Protein AF-A0A1G9W4N2-F1 (afdb_monomer)

Sequence (269 aa):
MPTTQQHGNGDTAGRPRLRSVTTRAYWAALEVEGVENAIKQAVNKVSFHYSIDKDDLLQDARLAVVTTADLLDCIDEDKPELTLGTLQYRLERDLVTIADREVLRRHRQPSYEERNDRNDGDEGFAPRPANIAIRNDTSTYTRELVESLIPAVWDESFCYGVRVENAPDPDMPRGTTNKATGNTLAAHIVDIKTGWTKTLLTLNERRALLLCYGLDWTTRGAGFNLGVNHSTVVRWLYAGVGKLVATLNGHSAEVIHLADVRRDLAVAA

Solvent-accessible surface area (backbone atoms only — not comparable to full-atom values): 16134 Å² total; per-residue (Å²): 136,86,85,82,79,81,81,79,84,74,82,76,74,78,74,80,72,83,69,79,84,69,84,62,68,42,68,69,60,64,71,43,86,63,45,59,56,30,49,53,52,26,38,56,59,49,43,72,79,40,102,53,62,63,67,60,48,46,50,52,46,52,50,46,44,27,58,36,66,82,43,42,48,24,70,36,82,91,34,78,91,36,39,60,68,52,32,22,56,52,49,35,56,54,48,48,56,52,47,51,52,49,50,50,46,53,70,70,48,57,52,77,66,58,49,57,66,54,54,78,74,59,94,83,62,80,68,74,69,93,72,70,72,78,67,88,84,55,101,58,66,45,65,69,60,49,65,71,46,51,34,48,66,72,35,75,71,45,76,79,49,78,81,57,92,81,57,77,55,94,87,49,84,77,73,86,73,64,74,88,69,62,73,62,61,62,57,52,46,53,49,49,49,50,25,64,72,68,36,83,62,52,73,65,21,50,50,36,41,42,36,40,47,59,67,66,36,52,50,57,57,44,10,60,77,71,74,45,55,36,71,58,35,50,50,27,36,55,52,38,52,51,47,35,31,40,39,68,61,68,47,55,59,67,61,54,52,53,53,50,55,52,50,54,55,63,74,74,106

Organism: NCBI:txid1005944

Mean predicted aligned error: 15.63 Å

Foldseek 3Di:
DDDDDDDDDDPPPDDPDPPDCPQDFDLCLCVQPCLLVLLLVLLVVLVVVAVDDSVVLSVVLSRCCRRPPVLVLLSDPVNVVRHSVNSSVVSSVVSNVVRVVVVVLCVVDDDPVSVQVVVVDDPDDDRLPPDPPVPPPDPADDLSNLLNLLLVLQDPVCLVDDPPPPPPDPPDDDDPDDVVCPDCSNVVSVLLNVLLVQFPQDPLLNQLSCVCRNVVDQLCRSCVVVVHHSVVSVVSPVLSSVSSRCVSRPNHNVVSVVVVVVVVVVVVD

Structure (mmCIF, N/CA/C/O backbone):
data_AF-A0A1G9W4N2-F1
#
_entry.id   AF-A0A1G9W4N2-F1
#
loop_
_atom_site.group_PDB
_atom_site.id
_atom_site.type_symbol
_atom_site.label_atom_id
_atom_site.label_alt_id
_atom_site.label_comp_id
_atom_site.label_asym_id
_atom_site.label_entity_id
_atom_site.label_seq_id
_atom_site.pdbx_PDB_ins_code
_atom_site.Cartn_x
_atom_site.Cartn_y
_atom_site.Cartn_z
_atom_site.occupancy
_atom_site.B_iso_or_equiv
_atom_site.auth_seq_id
_atom_site.auth_comp_id
_atom_site.auth_asym_id
_atom_site.auth_atom_id
_atom_site.pdbx_PDB_model_num
ATOM 1 N N . MET A 1 1 ? -26.787 -47.813 58.241 1.00 44.34 1 MET A N 1
ATOM 2 C CA . MET A 1 1 ? -27.609 -47.376 57.094 1.00 44.34 1 MET A CA 1
ATOM 3 C C . MET A 1 1 ? -26.820 -46.326 56.332 1.00 44.34 1 MET A C 1
ATOM 5 O O . MET A 1 1 ? -26.496 -45.322 56.954 1.00 44.34 1 MET A O 1
ATOM 9 N N . PRO A 1 2 ? -26.408 -46.566 55.076 1.00 49.62 2 PRO A N 1
ATOM 10 C CA . PRO A 1 2 ? -25.645 -45.586 54.320 1.00 49.62 2 PRO A CA 1
ATOM 11 C C . PRO A 1 2 ? -26.599 -44.649 53.573 1.00 49.62 2 PRO A C 1
ATOM 13 O O . PRO A 1 2 ? -27.500 -45.090 52.862 1.00 49.62 2 PRO A O 1
ATOM 16 N N . THR A 1 3 ? -26.406 -43.351 53.770 1.00 53.59 3 THR A N 1
ATOM 17 C CA . THR A 1 3 ? -27.173 -42.283 53.131 1.00 53.59 3 THR A CA 1
ATOM 18 C C . THR A 1 3 ? -26.620 -42.054 51.727 1.00 53.59 3 THR A C 1
ATOM 20 O O . THR A 1 3 ? -25.524 -41.523 51.559 1.00 53.59 3 THR A O 1
ATOM 23 N N . THR A 1 4 ? -27.363 -42.484 50.710 1.00 58.72 4 THR A N 1
ATOM 24 C CA . THR A 1 4 ? -27.056 -42.233 49.299 1.00 58.72 4 THR A CA 1
ATOM 25 C C . THR A 1 4 ? -27.296 -40.754 48.982 1.00 58.72 4 THR A C 1
ATOM 27 O O . THR A 1 4 ? -28.438 -40.311 48.896 1.00 58.72 4 THR A O 1
ATOM 30 N N . GLN A 1 5 ? -26.221 -39.979 48.815 1.00 57.62 5 GLN A N 1
ATOM 31 C CA . GLN A 1 5 ? -26.288 -38.635 48.238 1.00 57.62 5 GLN A CA 1
ATOM 32 C C . GLN A 1 5 ? -26.551 -38.742 46.730 1.00 57.62 5 GLN A C 1
ATOM 34 O O . GLN A 1 5 ? -25.708 -39.220 45.974 1.00 57.62 5 GLN A O 1
ATOM 39 N N . GLN A 1 6 ? -27.725 -38.287 46.293 1.00 52.03 6 GLN A N 1
ATOM 40 C CA . GLN A 1 6 ? -28.035 -38.055 44.885 1.00 52.03 6 GLN A CA 1
ATOM 41 C C . GLN A 1 6 ? -27.298 -36.797 44.404 1.00 52.03 6 GLN A C 1
ATOM 43 O O . GLN A 1 6 ? -27.564 -35.693 44.874 1.00 52.03 6 GLN A O 1
ATOM 48 N N . HIS A 1 7 ? -26.364 -36.961 43.467 1.00 50.41 7 HIS A N 1
ATOM 49 C CA . HIS A 1 7 ? -25.845 -35.860 42.659 1.00 50.41 7 HIS A CA 1
ATOM 50 C C . HIS A 1 7 ? -26.872 -35.515 41.579 1.00 50.41 7 HIS A C 1
ATOM 52 O O . HIS A 1 7 ? -27.141 -36.317 40.685 1.00 50.41 7 HIS A O 1
ATOM 58 N N . GLY A 1 8 ? -27.458 -34.322 41.684 1.00 49.31 8 GLY A N 1
ATOM 59 C CA . GLY A 1 8 ? -28.274 -33.738 40.629 1.00 49.31 8 GLY A CA 1
ATOM 60 C C . GLY A 1 8 ? -27.399 -33.376 39.432 1.00 49.31 8 GLY A C 1
ATOM 61 O O . GLY A 1 8 ? -26.474 -32.574 39.554 1.00 49.31 8 GLY A O 1
ATOM 62 N N . ASN A 1 9 ? -27.703 -33.971 38.279 1.00 47.84 9 ASN A N 1
ATOM 63 C CA . ASN A 1 9 ? -27.226 -33.513 36.979 1.00 47.84 9 ASN A CA 1
ATOM 64 C C . ASN A 1 9 ? -27.800 -32.116 36.731 1.00 47.84 9 ASN A C 1
ATOM 66 O O . ASN A 1 9 ? -28.974 -31.972 36.398 1.00 47.84 9 ASN A O 1
ATOM 70 N N . GLY A 1 10 ? -26.971 -31.094 36.937 1.00 48.38 10 GLY A N 1
ATOM 71 C CA . GLY A 1 10 ? -27.275 -29.732 36.530 1.00 48.38 10 GLY A CA 1
ATOM 72 C C . GLY A 1 10 ? -27.362 -29.659 35.011 1.00 48.38 10 GLY A C 1
ATOM 73 O O . GLY A 1 10 ? -26.386 -29.941 34.314 1.00 48.38 10 GLY A O 1
ATOM 74 N N . ASP A 1 11 ? -28.544 -29.278 34.532 1.00 44.59 11 ASP A N 1
ATOM 75 C CA . ASP A 1 11 ? -28.808 -28.817 33.176 1.00 44.59 11 ASP A CA 1
ATOM 76 C C . ASP A 1 11 ? -27.713 -27.838 32.745 1.00 44.59 11 ASP A C 1
ATOM 78 O O . ASP A 1 11 ? -27.611 -26.705 33.224 1.00 44.59 11 ASP A O 1
ATOM 82 N N . THR A 1 12 ? -26.866 -28.285 31.823 1.00 50.38 12 THR A N 1
ATOM 83 C CA . THR A 1 12 ? -25.930 -27.422 31.110 1.00 50.38 12 THR A CA 1
ATOM 84 C C . THR A 1 12 ? -26.730 -26.667 30.059 1.00 50.38 12 THR A C 1
ATOM 86 O O . THR A 1 12 ? -26.708 -26.994 28.875 1.00 50.38 12 THR A O 1
ATOM 89 N N . ALA A 1 13 ? -27.466 -25.650 30.519 1.00 46.28 13 ALA A N 1
ATOM 90 C CA . ALA A 1 13 ? -28.036 -24.620 29.667 1.00 46.28 13 ALA A CA 1
ATOM 91 C C . ALA A 1 13 ? -26.935 -24.141 28.711 1.00 46.28 13 ALA A C 1
ATOM 93 O O . ALA A 1 13 ? -25.875 -23.664 29.132 1.00 46.28 13 ALA A O 1
ATOM 94 N N . GLY A 1 14 ? -27.163 -24.401 27.424 1.00 43.59 14 GLY A N 1
ATOM 95 C CA . GLY A 1 14 ? -26.183 -24.270 26.363 1.00 43.59 14 GLY A CA 1
ATOM 96 C C . GLY A 1 14 ? -25.552 -22.889 26.361 1.00 43.59 14 GLY A C 1
ATOM 97 O O . GLY A 1 14 ? -26.173 -21.911 25.953 1.00 43.59 14 GLY A O 1
ATOM 98 N N . ARG A 1 15 ? -24.282 -22.820 26.765 1.00 38.28 15 ARG A N 1
ATOM 99 C CA . ARG A 1 15 ? -23.451 -21.663 26.449 1.00 38.28 15 ARG A CA 1
ATOM 100 C C . ARG A 1 15 ? -23.388 -21.557 24.923 1.00 38.28 15 ARG A C 1
ATOM 102 O O . ARG A 1 15 ? -22.968 -22.532 24.286 1.00 38.28 15 ARG A O 1
ATOM 109 N N . PRO A 1 16 ? -23.792 -20.427 24.320 1.00 43.03 16 PRO A N 1
ATOM 110 C CA . PRO A 1 16 ? -23.626 -20.232 22.893 1.00 43.03 16 PRO A CA 1
ATOM 111 C C . PRO A 1 16 ? -22.134 -20.348 22.587 1.00 43.03 16 PRO A C 1
ATOM 113 O O . PRO A 1 16 ? -21.303 -19.614 23.120 1.00 43.03 16 PRO A O 1
ATOM 116 N N . ARG A 1 17 ? -21.789 -21.348 21.771 1.00 41.06 17 ARG A N 1
ATOM 117 C CA . ARG A 1 17 ? -20.444 -21.509 21.222 1.00 41.06 17 ARG A CA 1
ATOM 118 C C . ARG A 1 17 ? -20.083 -20.187 20.556 1.00 41.06 17 ARG A C 1
ATOM 120 O O . ARG A 1 17 ? -20.825 -19.750 19.677 1.00 41.06 17 ARG A O 1
ATOM 127 N N . LEU A 1 18 ? -18.983 -19.573 21.000 1.00 38.97 18 LEU A N 1
ATOM 128 C CA . LEU A 1 18 ? -18.385 -18.391 20.384 1.00 38.97 18 LEU A CA 1
ATOM 129 C C . LEU A 1 18 ? -18.341 -18.628 18.875 1.00 38.97 18 LEU A C 1
ATOM 131 O O . LEU A 1 18 ? -17.585 -19.469 18.384 1.00 38.97 18 LEU A O 1
ATOM 135 N N . ARG A 1 19 ? -19.257 -17.961 18.166 1.00 41.12 19 ARG A N 1
ATOM 136 C CA . ARG A 1 19 ? -19.345 -18.015 16.714 1.00 41.12 19 ARG A CA 1
ATOM 137 C C . ARG A 1 19 ? -17.993 -17.546 16.197 1.00 41.12 19 ARG A C 1
ATOM 139 O O . ARG A 1 19 ? -17.487 -16.521 16.643 1.00 41.12 19 ARG A O 1
ATOM 146 N N . SER A 1 20 ? -17.410 -18.318 15.285 1.00 45.97 20 SER A N 1
ATOM 147 C CA . SER A 1 20 ? -16.267 -17.897 14.480 1.00 45.97 20 SER A CA 1
ATOM 148 C C . SER A 1 20 ? -16.480 -16.448 14.051 1.00 45.97 20 SER A C 1
ATOM 150 O O . SER A 1 20 ? -17.480 -16.172 13.381 1.00 45.97 20 SER A O 1
ATOM 152 N N . VAL A 1 21 ? -15.585 -15.554 14.484 1.00 50.84 21 VAL A N 1
ATOM 153 C CA . VAL A 1 21 ? -15.598 -14.121 14.171 1.00 50.84 21 VAL A CA 1
ATOM 154 C C . VAL A 1 21 ? -15.486 -13.994 12.660 1.00 50.84 21 VAL A C 1
ATOM 156 O O . VAL A 1 21 ? -14.410 -13.970 12.075 1.00 50.84 21 VAL A O 1
ATOM 159 N N . THR A 1 22 ? -16.634 -14.024 12.003 1.00 47.41 22 THR A N 1
ATOM 160 C CA . THR A 1 22 ? -16.752 -13.609 10.622 1.00 47.41 22 THR A CA 1
ATOM 161 C C . THR A 1 22 ? -16.792 -12.103 10.752 1.00 47.41 22 THR A C 1
ATOM 163 O O . THR A 1 22 ? -17.768 -11.577 11.282 1.00 47.41 22 THR A O 1
ATOM 166 N N . THR A 1 23 ? -15.702 -11.434 10.374 1.00 63.31 23 THR A N 1
ATOM 167 C CA . THR A 1 23 ? -15.542 -9.971 10.387 1.00 63.31 23 THR A CA 1
ATOM 168 C C . THR A 1 23 ? -16.483 -9.342 9.357 1.00 63.31 23 THR A C 1
ATOM 170 O O . THR A 1 23 ? -16.069 -8.763 8.357 1.00 63.31 23 THR A O 1
ATOM 173 N N . ARG A 1 24 ? -17.785 -9.565 9.522 1.00 82.44 24 ARG A N 1
ATOM 174 C CA . ARG A 1 24 ? -18.830 -9.018 8.679 1.00 82.44 24 ARG A CA 1
ATOM 175 C C . ARG A 1 24 ? -19.202 -7.678 9.285 1.00 82.44 24 ARG A C 1
ATOM 177 O O . ARG A 1 24 ? -19.642 -7.634 10.428 1.00 82.44 24 ARG A O 1
ATOM 184 N N . ALA A 1 25 ? -19.019 -6.614 8.511 1.00 89.12 25 ALA A N 1
ATOM 185 C CA . ALA A 1 25 ? -19.421 -5.278 8.923 1.00 89.12 25 ALA A CA 1
ATOM 186 C C . ALA A 1 25 ? -20.921 -5.255 9.265 1.00 89.12 25 ALA A C 1
ATOM 188 O O . ALA A 1 25 ? -21.752 -5.676 8.451 1.00 89.12 25 ALA A O 1
ATOM 189 N N . TYR A 1 26 ? -21.260 -4.780 10.463 1.00 92.06 26 TYR A N 1
ATOM 190 C CA . TYR A 1 26 ? -22.634 -4.667 10.946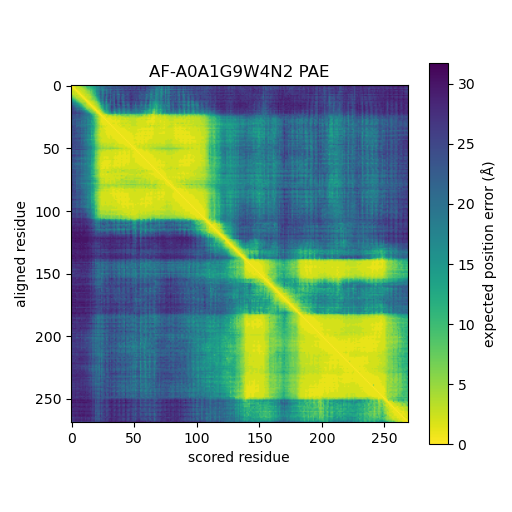 1.00 92.06 26 TYR A CA 1
ATOM 191 C C . TYR A 1 26 ? -23.137 -3.227 10.798 1.00 92.06 26 TYR A C 1
ATOM 193 O O . TYR A 1 26 ? -23.169 -2.451 11.746 1.00 92.06 26 TYR A O 1
ATOM 201 N N . TRP A 1 27 ? -23.516 -2.860 9.571 1.00 93.50 27 TRP A N 1
ATOM 202 C CA . TRP A 1 27 ? -23.904 -1.486 9.218 1.00 93.50 27 TRP A CA 1
ATOM 203 C C . TRP A 1 27 ? -25.128 -0.953 9.972 1.00 93.50 27 TRP A C 1
ATOM 205 O O . TRP A 1 27 ? -25.207 0.250 10.201 1.00 93.50 27 TRP A O 1
ATOM 215 N N . ALA A 1 28 ? -26.024 -1.836 10.424 1.00 93.81 28 ALA A N 1
ATOM 216 C CA . ALA A 1 28 ? -27.185 -1.460 11.232 1.00 93.81 28 ALA A CA 1
ATOM 217 C C . ALA A 1 28 ? -26.799 -0.800 12.572 1.00 93.81 28 ALA A C 1
ATOM 219 O O . ALA A 1 28 ? -27.593 -0.051 13.129 1.00 93.81 28 ALA A O 1
ATOM 220 N N . ALA A 1 29 ? -25.567 -0.995 13.065 1.00 93.06 29 ALA A N 1
ATOM 221 C CA . ALA A 1 29 ? -25.070 -0.290 14.250 1.00 93.06 29 ALA A CA 1
ATOM 222 C C . ALA A 1 29 ? -25.094 1.240 14.104 1.00 93.06 29 ALA A C 1
ATOM 224 O O . ALA A 1 29 ? -25.246 1.943 15.097 1.00 93.06 29 ALA A O 1
ATOM 225 N N . LEU A 1 30 ? -24.953 1.764 12.881 1.00 96.25 30 LEU A N 1
ATOM 226 C CA . LEU A 1 30 ? -24.966 3.210 12.634 1.00 96.25 30 LEU A CA 1
ATOM 227 C C . LEU A 1 30 ? -26.378 3.810 12.675 1.00 96.25 30 LEU A C 1
ATOM 229 O O . LEU A 1 30 ? -26.515 5.027 12.773 1.00 96.25 30 LEU A O 1
ATOM 233 N N . GLU A 1 31 ? -27.415 2.974 12.596 1.00 96.38 31 GLU A N 1
ATOM 234 C CA . GLU A 1 31 ? -28.817 3.399 12.649 1.00 96.38 31 GLU A CA 1
ATOM 235 C C . GLU A 1 31 ? -29.325 3.542 14.092 1.00 96.38 31 GLU A C 1
ATOM 237 O O . GLU A 1 31 ? -30.381 4.134 14.312 1.00 96.38 31 GLU A O 1
ATOM 242 N N . VAL A 1 32 ? -28.574 3.037 15.079 1.00 95.25 32 VAL A N 1
ATOM 243 C CA . VAL A 1 32 ? -28.939 3.141 16.495 1.00 95.25 32 VAL A CA 1
ATOM 244 C C . VAL A 1 32 ? -28.863 4.596 16.955 1.00 95.25 32 VAL A C 1
ATOM 246 O O . VAL A 1 32 ? -27.892 5.318 16.699 1.00 95.25 32 VAL A O 1
ATOM 249 N N . GLU A 1 33 ? -29.913 5.033 17.649 1.00 97.00 33 GLU A N 1
ATOM 250 C CA . GLU A 1 33 ? -30.060 6.415 18.086 1.00 97.00 33 GLU A CA 1
ATOM 251 C C . GLU A 1 33 ? -28.864 6.857 18.946 1.00 97.00 33 GLU A C 1
ATOM 253 O O . GLU A 1 33 ? -28.445 6.186 19.886 1.00 97.00 33 GLU A O 1
ATOM 258 N N . GLY A 1 34 ? -28.277 8.004 18.598 1.00 96.31 34 GLY A N 1
ATOM 259 C CA . GLY A 1 34 ? -27.150 8.588 19.327 1.00 96.31 34 GLY A CA 1
ATOM 260 C C . GLY A 1 34 ? -25.761 8.066 18.940 1.00 96.31 34 GLY A C 1
ATOM 261 O O . GLY A 1 34 ? -24.786 8.769 19.216 1.00 96.31 34 GLY A O 1
ATOM 262 N N . VAL A 1 35 ? -25.635 6.935 18.232 1.00 96.94 35 VAL A N 1
ATOM 263 C CA . VAL A 1 35 ? -24.327 6.405 17.786 1.00 96.94 35 VAL A CA 1
ATOM 264 C C . VAL A 1 35 ? -23.605 7.395 16.874 1.00 96.94 35 VAL A C 1
ATOM 266 O O . VAL A 1 35 ? -22.450 7.738 17.116 1.00 96.94 35 VAL A O 1
ATOM 269 N N . GLU A 1 36 ? -24.297 7.942 15.875 1.00 97.75 36 GLU A N 1
ATOM 270 C CA . GLU A 1 36 ? -23.723 8.941 14.964 1.00 97.75 36 GLU A CA 1
ATOM 271 C C . GLU A 1 36 ? -23.275 10.216 15.707 1.00 97.75 36 GLU A C 1
ATOM 273 O O . GLU A 1 36 ? -22.282 10.848 15.341 1.00 97.75 36 GLU A O 1
ATOM 278 N N . ASN A 1 37 ? -23.971 10.593 16.784 1.00 98.06 37 ASN A N 1
ATOM 279 C CA . ASN A 1 37 ? -23.570 11.729 17.612 1.00 98.06 37 ASN A CA 1
ATOM 280 C C . ASN A 1 37 ? -22.307 11.409 18.429 1.00 98.06 37 ASN A C 1
ATOM 282 O O . ASN A 1 37 ? -21.392 12.230 18.471 1.00 98.06 37 ASN A O 1
ATOM 286 N N . ALA A 1 38 ? -22.214 10.206 19.009 1.00 97.69 38 ALA A N 1
ATOM 287 C CA . ALA A 1 38 ? -21.015 9.738 19.708 1.00 97.69 38 ALA A CA 1
ATOM 288 C C . ALA A 1 38 ? -19.792 9.694 18.772 1.00 97.69 38 ALA A C 1
ATOM 290 O O . ALA A 1 38 ? -18.717 10.176 19.136 1.00 97.69 38 ALA A O 1
ATOM 291 N N . ILE A 1 39 ? -19.975 9.211 17.536 1.00 98.00 39 ILE A N 1
ATOM 292 C CA . ILE A 1 39 ? -18.948 9.224 16.485 1.00 98.00 39 ILE A CA 1
ATOM 293 C C . ILE A 1 39 ? -18.470 10.655 16.211 1.00 98.00 39 ILE A C 1
ATOM 295 O O . ILE A 1 39 ? -17.273 10.935 16.282 1.00 98.00 39 ILE A O 1
ATOM 299 N N . LYS A 1 40 ? -19.392 11.592 15.948 1.00 98.00 40 LYS A N 1
ATOM 300 C CA . LYS A 1 40 ? -19.045 12.997 15.671 1.00 98.00 40 LYS A CA 1
ATOM 301 C C . LYS A 1 40 ? -18.319 13.662 16.836 1.00 98.00 40 LYS A C 1
ATOM 303 O O . LYS A 1 40 ? -17.415 14.464 16.606 1.00 98.00 40 LYS A O 1
ATOM 308 N N . GLN A 1 41 ? -18.697 13.358 18.076 1.00 97.94 41 GLN A N 1
ATOM 309 C CA . GLN A 1 41 ? -18.022 13.893 19.260 1.00 97.94 41 GLN A CA 1
ATOM 310 C C . GLN A 1 41 ? -16.588 13.366 19.376 1.00 97.94 41 GLN A C 1
ATOM 312 O O . GLN A 1 41 ? -15.668 14.171 19.539 1.00 97.94 41 GLN A O 1
ATOM 317 N N . ALA A 1 42 ? -16.383 12.058 19.191 1.00 97.81 42 ALA A N 1
ATOM 318 C CA . ALA A 1 42 ? -15.051 11.456 19.179 1.00 97.81 42 ALA A CA 1
ATOM 319 C C . ALA A 1 42 ? -14.164 12.058 18.073 1.00 97.81 42 ALA A C 1
ATOM 321 O O . ALA A 1 42 ? -13.050 12.513 18.340 1.00 97.81 42 ALA A O 1
ATOM 322 N N . VAL A 1 43 ? -14.682 12.151 16.843 1.00 97.94 43 VAL A N 1
ATOM 323 C CA . VAL A 1 43 ? -13.966 12.719 15.688 1.00 97.94 43 VAL A CA 1
ATOM 324 C C . VAL A 1 43 ? -13.619 14.190 15.901 1.00 97.94 43 VAL A C 1
ATOM 326 O O . VAL A 1 43 ? -12.492 14.600 15.630 1.00 97.94 43 VAL A O 1
ATOM 329 N N . ASN A 1 44 ? -14.543 15.006 16.416 1.00 97.19 44 ASN A N 1
ATOM 330 C CA . ASN A 1 44 ? -14.262 16.418 16.690 1.00 97.19 44 ASN A CA 1
ATOM 331 C C . ASN A 1 44 ? -13.152 16.594 17.729 1.00 97.19 44 ASN A C 1
ATOM 333 O O . ASN A 1 44 ? -12.329 17.496 17.590 1.00 97.19 44 ASN A O 1
ATOM 337 N N . LYS A 1 45 ? -13.107 15.727 18.742 1.00 97.06 45 LYS A N 1
ATOM 338 C CA . LYS A 1 45 ? -12.062 15.773 19.762 1.00 97.06 45 LYS A CA 1
ATOM 339 C C . LYS A 1 45 ? -10.702 15.357 19.203 1.00 97.06 45 LYS A C 1
ATOM 341 O O . LYS A 1 45 ? -9.716 16.037 19.458 1.00 97.06 45 LYS A O 1
ATOM 346 N N . VAL A 1 46 ? -10.641 14.283 18.414 1.00 97.00 46 VAL A N 1
ATOM 347 C CA . VAL A 1 46 ? -9.378 13.815 17.818 1.00 97.00 46 VAL A CA 1
ATOM 348 C C . VAL A 1 46 ? -8.888 14.783 16.739 1.00 97.00 46 VAL A C 1
ATOM 350 O O . VAL A 1 46 ? -7.747 15.223 16.798 1.00 97.00 46 VAL A O 1
ATOM 353 N N . SER A 1 47 ? -9.744 15.218 15.813 1.00 95.94 47 SER A N 1
ATOM 354 C CA . SER A 1 47 ? -9.362 16.187 14.765 1.00 95.94 47 SER A CA 1
ATOM 355 C C . SER A 1 47 ? -8.874 17.534 15.310 1.00 95.94 47 SER A C 1
ATOM 357 O O . SER A 1 47 ? -8.143 18.238 14.626 1.00 95.94 47 SER A O 1
ATOM 359 N N . PHE A 1 48 ? -9.218 17.900 16.548 1.00 94.94 48 PHE A N 1
ATOM 360 C CA . PHE A 1 48 ? -8.657 19.091 17.187 1.00 94.94 48 PHE A CA 1
ATOM 361 C C . PHE A 1 48 ? -7.147 18.964 17.467 1.00 94.94 48 PHE A C 1
ATOM 363 O O . PHE A 1 48 ? -6.435 19.965 17.476 1.00 94.94 48 PHE A O 1
ATOM 370 N N . HIS A 1 49 ? -6.651 17.744 17.684 1.00 95.38 49 HIS A N 1
ATOM 371 C CA . HIS A 1 49 ? -5.249 17.471 18.010 1.00 95.38 49 HIS A CA 1
ATOM 372 C C . HIS A 1 49 ? -4.402 17.047 16.803 1.00 95.38 49 HIS A C 1
ATOM 374 O O . HIS A 1 49 ? -3.175 17.096 16.875 1.00 95.38 49 HIS A O 1
ATOM 380 N N . TYR A 1 50 ? -5.037 16.650 15.700 1.00 93.81 50 TYR A N 1
ATOM 381 C CA . TYR A 1 50 ? -4.371 16.086 14.530 1.00 93.81 50 TYR A CA 1
ATOM 382 C C . TYR A 1 50 ? -4.748 16.859 13.264 1.00 93.81 50 TYR A C 1
ATOM 384 O O . TYR A 1 50 ? -5.917 17.139 13.032 1.00 93.81 50 TYR A O 1
ATOM 392 N N . SER A 1 51 ? -3.770 17.147 12.399 1.00 90.88 51 SER A N 1
ATOM 393 C CA . SER A 1 51 ? -4.002 17.785 11.088 1.00 90.88 51 SER A CA 1
ATOM 394 C C . SER A 1 51 ? -4.512 16.770 10.049 1.00 90.88 51 SER A C 1
ATOM 396 O O . SER A 1 51 ? -3.903 16.554 9.000 1.00 90.88 51 SER A O 1
ATOM 398 N N . ILE A 1 52 ? -5.584 16.053 10.383 1.00 91.00 52 ILE A N 1
ATOM 399 C CA . ILE A 1 52 ? -6.244 15.070 9.516 1.00 91.00 52 ILE A CA 1
ATOM 400 C C . ILE A 1 52 ? -7.603 15.638 9.118 1.00 91.00 52 ILE A C 1
ATOM 402 O O . ILE A 1 52 ? -8.246 16.327 9.913 1.00 91.00 52 ILE A O 1
ATOM 406 N N . ASP A 1 53 ? -8.016 15.371 7.881 1.00 92.38 53 ASP A N 1
ATOM 407 C CA . ASP A 1 53 ? -9.324 15.794 7.405 1.00 92.38 53 ASP A CA 1
ATOM 408 C C . ASP A 1 53 ? -10.437 15.157 8.255 1.00 92.38 53 ASP A C 1
ATOM 410 O O . ASP A 1 53 ? -10.359 13.994 8.669 1.00 92.38 53 ASP A O 1
ATOM 414 N N . LYS A 1 54 ? -11.463 15.949 8.577 1.00 96.00 54 LYS A N 1
ATOM 415 C CA . LYS A 1 54 ? -12.549 15.489 9.446 1.00 96.00 54 LYS A CA 1
ATOM 416 C C . LYS A 1 54 ? -13.392 14.409 8.783 1.00 96.00 54 LYS A C 1
ATOM 418 O O . LYS A 1 54 ? -13.871 13.530 9.498 1.00 96.00 54 LYS A O 1
ATOM 423 N N . ASP A 1 55 ? -13.577 14.471 7.469 1.00 94.62 55 ASP A N 1
ATOM 424 C CA . ASP A 1 55 ? -14.388 13.505 6.738 1.00 94.62 55 ASP A CA 1
ATOM 425 C C . ASP A 1 55 ? -13.672 12.152 6.656 1.00 94.62 55 ASP A C 1
ATOM 427 O O . ASP A 1 55 ? -14.321 11.118 6.828 1.00 94.62 55 ASP A O 1
ATOM 431 N N . ASP A 1 56 ? -12.343 12.152 6.516 1.00 91.81 56 ASP A N 1
ATOM 432 C CA . ASP A 1 56 ? -11.520 10.936 6.576 1.00 91.81 56 ASP A CA 1
ATOM 433 C C . ASP A 1 56 ? -11.637 10.260 7.952 1.00 91.81 56 ASP A C 1
ATOM 435 O O . ASP A 1 56 ? -11.988 9.082 8.053 1.00 91.81 56 ASP A O 1
ATOM 439 N N . LEU A 1 57 ? -11.449 11.025 9.037 1.00 95.19 57 LEU A N 1
ATOM 440 C CA . LEU A 1 57 ? -11.620 10.507 10.401 1.00 95.19 57 LEU A CA 1
ATOM 441 C C . LEU A 1 57 ? -13.050 10.021 10.666 1.00 95.19 57 LEU A C 1
ATOM 443 O O . LEU A 1 57 ? -13.244 9.063 11.413 1.00 95.19 57 LEU A O 1
ATOM 447 N N . LEU A 1 58 ? -14.059 10.664 10.073 1.00 97.06 58 LEU A N 1
ATOM 448 C CA . LEU A 1 58 ? -15.455 10.250 10.197 1.00 97.06 58 LEU A CA 1
ATOM 449 C C . LEU A 1 58 ? -15.714 8.910 9.497 1.00 97.06 58 LEU A C 1
ATOM 451 O O . LEU A 1 58 ? -16.438 8.068 10.035 1.00 97.06 58 LEU A O 1
ATOM 455 N N . GLN A 1 59 ? -15.123 8.696 8.320 1.00 95.56 59 GLN A N 1
ATOM 456 C CA . GLN A 1 59 ? -15.203 7.420 7.610 1.00 95.56 59 GLN A CA 1
ATOM 457 C C . GLN A 1 59 ? -14.516 6.303 8.400 1.00 95.56 59 GLN A C 1
ATOM 459 O O . GLN A 1 59 ? -15.130 5.255 8.618 1.00 95.56 59 GLN A O 1
ATOM 464 N N . ASP A 1 60 ? -13.307 6.552 8.904 1.00 95.50 60 ASP A N 1
ATOM 465 C CA . ASP A 1 60 ? -12.568 5.595 9.732 1.00 95.50 60 ASP A CA 1
ATOM 466 C C . ASP A 1 60 ? -13.318 5.260 11.025 1.00 95.50 60 ASP A C 1
ATOM 468 O O . ASP A 1 60 ? -13.403 4.095 11.418 1.00 95.50 60 ASP A O 1
ATOM 472 N N . ALA A 1 61 ? -13.934 6.259 11.660 1.00 97.00 61 ALA A N 1
ATOM 473 C CA . ALA A 1 61 ? -14.726 6.066 12.866 1.00 97.00 61 ALA A CA 1
ATOM 474 C C . ALA A 1 61 ? -15.949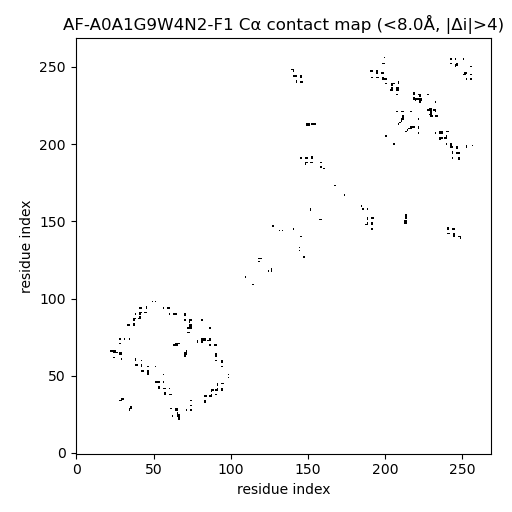 5.172 12.617 1.00 97.00 61 ALA A C 1
ATOM 476 O O . ALA A 1 61 ? -16.198 4.233 13.375 1.00 97.00 61 ALA A O 1
ATOM 477 N N . ARG A 1 62 ? -16.696 5.422 11.534 1.00 97.38 62 ARG A N 1
ATOM 478 C CA . ARG A 1 62 ? -17.835 4.577 11.143 1.00 97.38 62 ARG A CA 1
ATOM 479 C C . ARG A 1 62 ? -17.383 3.158 10.826 1.00 97.38 62 ARG A C 1
ATOM 481 O O . ARG A 1 62 ? -18.022 2.210 11.278 1.00 97.38 62 ARG A O 1
ATOM 488 N N . LEU A 1 63 ? -16.274 3.008 10.098 1.00 94.94 63 LEU A N 1
ATOM 489 C CA . LEU A 1 63 ? -15.716 1.699 9.774 1.00 94.94 63 LEU A CA 1
ATOM 490 C C . LEU A 1 63 ? -15.315 0.939 11.046 1.00 94.94 63 LEU A C 1
ATOM 492 O O . LEU A 1 63 ? -15.637 -0.242 11.177 1.00 94.94 63 LEU A O 1
ATOM 496 N N . ALA A 1 64 ? -14.671 1.610 12.002 1.00 94.81 64 ALA A N 1
ATOM 497 C CA . ALA A 1 64 ? -14.289 1.020 13.280 1.00 94.81 64 ALA A CA 1
ATOM 498 C C . ALA A 1 64 ? -15.515 0.533 14.064 1.00 94.81 64 ALA A C 1
ATOM 500 O O . ALA A 1 64 ? -15.528 -0.608 14.524 1.00 94.81 64 ALA A O 1
ATOM 501 N N . VAL A 1 65 ? -16.574 1.344 14.154 1.00 96.19 65 VAL A N 1
ATOM 502 C CA . VAL A 1 65 ? -17.811 0.968 14.859 1.00 96.19 65 VAL A CA 1
ATOM 503 C C . VAL A 1 65 ? -18.457 -0.277 14.250 1.00 96.19 65 VAL A C 1
ATOM 505 O O . VAL A 1 65 ? -18.857 -1.170 14.988 1.00 96.19 65 VAL A O 1
ATOM 508 N N . VAL A 1 66 ? -18.522 -0.388 12.919 1.00 95.12 66 VAL A N 1
ATOM 509 C CA . VAL A 1 66 ? -19.193 -1.530 12.268 1.00 95.12 66 VAL A CA 1
ATOM 510 C C . VAL A 1 66 ? -18.331 -2.794 12.191 1.00 95.12 66 VAL A C 1
ATOM 512 O O . VAL A 1 66 ? -18.865 -3.858 11.876 1.00 95.12 66 VAL A O 1
ATOM 515 N N . THR A 1 67 ? -17.018 -2.703 12.434 1.00 92.94 67 THR A N 1
ATOM 516 C CA . THR A 1 67 ? -16.077 -3.835 12.293 1.00 92.94 67 THR A CA 1
ATOM 517 C C . THR A 1 67 ? -15.515 -4.351 13.618 1.00 92.94 67 THR A C 1
ATOM 519 O O . THR A 1 67 ? -15.158 -5.529 13.695 1.00 92.94 67 THR A O 1
ATOM 522 N N . THR A 1 68 ? -15.452 -3.522 14.662 1.00 94.19 68 THR A N 1
ATOM 523 C CA . THR A 1 68 ? -14.828 -3.871 15.944 1.00 94.19 68 THR A CA 1
ATOM 524 C C . THR A 1 68 ? -15.859 -4.391 16.943 1.00 94.19 68 THR A C 1
ATOM 526 O O . THR A 1 68 ? -16.719 -3.645 17.410 1.00 94.19 68 THR A O 1
ATOM 529 N N . ALA A 1 69 ? -15.733 -5.665 17.328 1.00 92.56 69 ALA A N 1
ATOM 530 C CA . ALA A 1 69 ? -16.641 -6.323 18.274 1.00 92.56 69 ALA A CA 1
ATOM 531 C C . ALA A 1 69 ? -16.786 -5.555 19.604 1.00 92.56 69 ALA A C 1
ATOM 533 O O . ALA A 1 69 ? -17.899 -5.339 20.067 1.00 92.56 69 ALA A O 1
ATOM 534 N N . ASP A 1 70 ? -15.682 -5.053 20.163 1.00 93.00 70 ASP A N 1
ATOM 535 C CA . ASP A 1 70 ? -15.685 -4.308 21.431 1.00 93.00 70 ASP A CA 1
ATOM 536 C C . ASP A 1 70 ? -16.467 -2.981 21.376 1.00 93.00 70 ASP A C 1
ATOM 538 O O . ASP A 1 70 ? -16.892 -2.473 22.419 1.00 93.00 70 ASP A O 1
ATOM 542 N N . LEU A 1 71 ? -16.618 -2.387 20.186 1.00 93.06 71 LEU A N 1
ATOM 543 C CA . LEU A 1 71 ? -17.416 -1.174 19.977 1.00 93.06 71 LEU A CA 1
ATOM 544 C C . LEU A 1 71 ? -18.886 -1.525 19.743 1.00 93.06 71 LEU A C 1
ATOM 546 O O . LEU A 1 71 ? -19.756 -0.852 20.288 1.00 93.06 71 LEU A O 1
ATOM 550 N N . LEU A 1 72 ? -19.156 -2.607 19.006 1.00 93.25 72 LEU A N 1
ATOM 551 C CA . LEU A 1 72 ? -20.509 -3.144 18.830 1.00 93.25 72 LEU A CA 1
ATOM 552 C C . LEU A 1 72 ? -21.143 -3.545 20.165 1.00 93.25 72 LEU A C 1
ATOM 554 O O . LEU A 1 72 ? -22.324 -3.295 20.375 1.00 93.25 72 LEU A O 1
ATOM 558 N N . ASP A 1 73 ? -20.346 -4.063 21.097 1.00 94.12 73 ASP A N 1
ATOM 559 C CA . ASP A 1 73 ? -20.780 -4.358 22.463 1.00 94.12 73 ASP A CA 1
ATOM 560 C C . ASP A 1 73 ? -21.329 -3.128 23.205 1.00 94.12 73 ASP A C 1
ATOM 562 O O . ASP A 1 73 ? -22.150 -3.281 24.100 1.00 94.12 73 ASP A O 1
ATOM 566 N N . CYS A 1 74 ? -20.905 -1.911 22.843 1.00 93.06 74 CYS A N 1
ATOM 567 C CA . CYS A 1 74 ? -21.411 -0.671 23.448 1.00 93.06 74 CYS A CA 1
ATOM 568 C C . CYS A 1 74 ? -22.738 -0.185 22.846 1.00 93.06 74 CYS A C 1
ATOM 570 O O . CYS A 1 74 ? -23.257 0.849 23.261 1.00 93.06 74 CYS A O 1
ATOM 572 N N . ILE A 1 75 ? -23.230 -0.885 21.826 1.00 93.81 75 ILE A N 1
ATOM 573 C CA . ILE A 1 75 ? -24.479 -0.610 21.110 1.00 93.81 75 ILE A CA 1
ATOM 574 C C . ILE A 1 75 ? -25.503 -1.722 21.405 1.00 93.81 75 ILE A C 1
ATOM 576 O O . ILE A 1 75 ? -26.682 -1.585 21.095 1.00 93.81 75 ILE A O 1
ATOM 580 N N . ASP A 1 76 ? -25.058 -2.821 22.017 1.00 92.19 76 ASP A N 1
ATOM 581 C CA . ASP A 1 76 ? -25.879 -3.972 22.362 1.00 92.19 76 ASP A CA 1
ATOM 582 C C . ASP A 1 76 ? -26.801 -3.652 23.550 1.00 92.19 76 ASP A C 1
ATOM 584 O O . ASP A 1 76 ? -26.337 -3.380 24.660 1.00 92.19 76 ASP A O 1
ATOM 588 N N . GLU A 1 77 ? -28.117 -3.698 23.322 1.00 90.19 77 GLU A N 1
ATOM 589 C CA . GLU A 1 77 ? -29.134 -3.442 24.352 1.00 90.19 77 GLU A CA 1
ATOM 590 C C . GLU A 1 77 ? -29.061 -4.453 25.508 1.00 90.19 77 GLU A C 1
ATOM 592 O O . GLU A 1 77 ? -29.448 -4.133 26.635 1.00 90.19 77 GLU A O 1
ATOM 597 N N . ASP A 1 78 ? -28.503 -5.644 25.262 1.00 93.25 78 ASP A N 1
ATOM 598 C CA . ASP A 1 78 ? -28.333 -6.687 26.274 1.00 93.25 78 ASP A CA 1
ATOM 599 C C . ASP A 1 78 ? -27.183 -6.387 27.265 1.00 93.25 78 ASP A C 1
ATOM 601 O O . ASP A 1 78 ? -27.022 -7.108 28.256 1.00 93.25 78 ASP A O 1
ATOM 605 N N . LYS A 1 79 ? -26.387 -5.329 27.031 1.00 92.19 79 LYS A N 1
ATOM 606 C CA . LYS A 1 79 ? -25.220 -4.929 27.847 1.00 92.19 79 LYS A CA 1
ATOM 607 C C . LYS A 1 79 ? -25.373 -3.509 28.413 1.00 92.19 79 LYS A C 1
ATOM 609 O O . LYS A 1 79 ? -24.629 -2.601 28.031 1.00 92.19 79 LYS A O 1
ATOM 614 N N . PRO A 1 80 ? -26.304 -3.280 29.357 1.00 90.69 80 PRO A N 1
ATOM 615 C CA . PRO A 1 80 ? -26.633 -1.942 29.858 1.00 90.69 80 PRO A CA 1
ATOM 616 C C . PRO A 1 80 ? -25.464 -1.223 30.554 1.00 90.69 80 PRO A C 1
ATOM 618 O O . PRO A 1 80 ? -25.489 -0.003 30.714 1.00 90.69 80 PRO A O 1
ATOM 621 N N . GLU A 1 81 ? -24.432 -1.951 30.984 1.00 93.44 81 GLU A N 1
ATOM 622 C CA . GLU A 1 81 ? -23.211 -1.385 31.555 1.00 93.44 81 GLU A CA 1
ATOM 623 C C . GLU A 1 81 ? -22.331 -0.646 30.532 1.00 93.44 81 GLU A C 1
ATOM 625 O O . GLU A 1 81 ? -21.475 0.156 30.922 1.00 93.44 81 GLU A O 1
ATOM 630 N N . LEU A 1 82 ? -22.531 -0.884 29.232 1.00 93.62 82 LEU A N 1
ATOM 631 C CA . LEU A 1 82 ? -21.800 -0.223 28.158 1.00 93.62 82 LEU A CA 1
ATOM 632 C C . LEU A 1 82 ? -22.678 0.863 27.534 1.00 93.62 82 LEU A C 1
ATOM 634 O O . LEU A 1 82 ? -23.592 0.607 26.764 1.00 93.62 82 LEU A O 1
ATOM 638 N N . THR A 1 83 ? -22.388 2.112 27.887 1.00 95.75 83 THR A N 1
ATOM 639 C CA . THR A 1 83 ? -23.165 3.272 27.426 1.00 95.75 83 THR A CA 1
ATOM 640 C C . THR A 1 83 ? -22.597 3.861 26.131 1.00 95.75 83 THR A C 1
ATOM 642 O O . THR A 1 83 ? -21.433 3.636 25.788 1.00 95.75 83 THR A O 1
ATOM 645 N N . LEU A 1 84 ? -23.353 4.743 25.465 1.00 96.00 84 LEU A N 1
ATOM 646 C CA . LEU A 1 84 ? -22.835 5.553 24.350 1.00 96.00 84 LEU A CA 1
ATOM 647 C C . LEU A 1 84 ? -21.616 6.411 24.745 1.00 96.00 84 LEU A C 1
ATOM 649 O O . LEU A 1 84 ? -20.755 6.684 23.910 1.00 96.00 84 LEU A O 1
ATOM 653 N N . GLY A 1 85 ? -21.491 6.796 26.020 1.00 96.88 85 GLY A N 1
ATOM 654 C CA . GLY A 1 85 ? -20.285 7.458 26.529 1.00 96.88 85 GLY A CA 1
ATOM 655 C C . GLY A 1 85 ? -19.067 6.526 26.540 1.00 96.88 85 GLY A C 1
ATOM 656 O O . GLY A 1 85 ? -17.950 6.948 26.238 1.00 96.88 85 GLY A O 1
ATOM 657 N N . THR A 1 86 ? -19.279 5.237 26.820 1.00 97.00 86 THR A N 1
ATOM 658 C CA . THR A 1 86 ? -18.243 4.198 26.735 1.00 97.00 86 THR A CA 1
ATOM 659 C C . THR A 1 86 ? -17.823 3.957 25.286 1.00 97.00 86 THR A C 1
ATOM 661 O O . THR A 1 86 ? -16.623 3.856 25.020 1.00 97.00 86 THR A O 1
ATOM 664 N N . LEU A 1 87 ? -18.784 3.935 24.353 1.00 97.06 87 LEU A N 1
ATOM 665 C CA . LEU A 1 87 ? -18.518 3.882 22.912 1.00 97.06 87 LEU A CA 1
ATOM 666 C C . LEU A 1 87 ? -17.632 5.053 22.481 1.00 97.06 87 LEU A C 1
ATOM 668 O O . LEU A 1 87 ? -16.576 4.830 21.892 1.00 97.06 87 LEU A O 1
ATOM 672 N N . GLN A 1 88 ? -18.031 6.285 22.819 1.00 97.81 88 GLN A N 1
ATOM 673 C CA . GLN A 1 88 ? -17.276 7.493 22.489 1.00 97.81 88 GLN A CA 1
ATOM 674 C C . GLN A 1 88 ? -15.837 7.407 23.013 1.00 97.81 88 GLN A C 1
ATOM 676 O O . GLN A 1 88 ? -14.897 7.591 22.246 1.00 97.81 88 GLN A O 1
ATOM 681 N N . TYR A 1 89 ? -15.647 7.083 24.295 1.00 97.62 89 TYR A N 1
ATOM 682 C CA . TYR A 1 89 ? -14.317 6.989 24.903 1.00 97.62 89 TYR A CA 1
ATOM 683 C C . TYR A 1 89 ? -13.417 5.945 24.220 1.00 97.62 89 TYR A C 1
ATOM 685 O O . TYR A 1 89 ? -12.240 6.205 23.963 1.00 97.62 89 TYR A O 1
ATOM 693 N N . ARG A 1 90 ? -13.956 4.757 23.908 1.00 97.31 90 ARG A N 1
ATOM 694 C CA . ARG A 1 90 ? -13.193 3.698 23.226 1.00 97.31 90 ARG A CA 1
ATOM 695 C C . ARG A 1 90 ? -12.847 4.094 21.794 1.00 97.31 90 ARG A C 1
ATOM 697 O O . ARG A 1 90 ? -11.703 3.927 21.380 1.00 97.31 90 ARG A O 1
ATOM 704 N N . LEU A 1 91 ? -13.809 4.672 21.081 1.00 97.44 91 LEU A N 1
ATOM 705 C CA . LEU A 1 91 ? -13.621 5.151 19.719 1.00 97.44 91 LEU A CA 1
ATOM 706 C C . LEU A 1 91 ? -12.574 6.270 19.653 1.00 97.44 91 LEU A C 1
ATOM 708 O O . LEU A 1 91 ? -11.723 6.240 18.774 1.00 97.44 91 LEU A O 1
ATOM 712 N N . GLU A 1 92 ? -12.570 7.210 20.604 1.00 97.88 92 GLU A N 1
ATOM 713 C CA . GLU A 1 92 ? -11.531 8.245 20.714 1.00 97.88 92 GLU A CA 1
ATOM 714 C C . GLU A 1 92 ? -10.126 7.631 20.798 1.00 97.88 92 GLU A C 1
ATOM 716 O O . GLU A 1 92 ? -9.225 8.045 20.070 1.00 97.88 92 GLU A O 1
ATOM 721 N N . ARG A 1 93 ? -9.933 6.614 21.648 1.00 97.38 93 ARG A N 1
ATOM 722 C CA . ARG A 1 93 ? -8.640 5.929 21.807 1.00 97.38 93 ARG A CA 1
ATOM 723 C C . ARG A 1 93 ? -8.196 5.226 20.520 1.00 97.38 93 ARG A C 1
ATOM 725 O O . ARG A 1 93 ? -7.018 5.276 20.151 1.00 97.38 93 ARG A O 1
ATOM 732 N N . ASP A 1 94 ? -9.127 4.565 19.844 1.00 96.12 94 ASP A N 1
ATOM 733 C CA . ASP A 1 94 ? -8.834 3.845 18.607 1.00 96.12 94 ASP A CA 1
ATOM 734 C C . ASP A 1 94 ? -8.530 4.828 17.461 1.00 96.12 94 ASP A C 1
ATOM 736 O O . ASP A 1 94 ? -7.561 4.631 16.725 1.00 96.12 94 ASP A O 1
ATOM 740 N N . LEU A 1 95 ? -9.261 5.946 17.377 1.00 96.62 95 LEU A N 1
ATOM 741 C CA . LEU A 1 95 ? -9.005 7.026 16.420 1.00 96.62 95 LEU A CA 1
ATOM 742 C C . LEU A 1 95 ? -7.667 7.728 16.659 1.00 96.62 95 LEU A C 1
ATOM 744 O O . LEU A 1 95 ? -6.978 8.018 15.690 1.00 96.62 95 LEU A O 1
ATOM 748 N N . VAL A 1 96 ? -7.252 7.951 17.911 1.00 97.25 96 VAL A N 1
ATOM 749 C CA . VAL A 1 96 ? -5.895 8.442 18.229 1.00 97.25 96 VAL A CA 1
ATOM 750 C C . VAL A 1 96 ? -4.840 7.490 17.669 1.00 97.25 96 VAL A C 1
ATOM 752 O O . VAL A 1 96 ? -3.894 7.919 17.018 1.00 97.25 96 VAL A O 1
ATOM 755 N N . THR A 1 97 ? -5.044 6.182 17.835 1.00 94.56 97 THR A N 1
ATOM 756 C CA . THR A 1 97 ? -4.111 5.175 17.316 1.00 94.56 97 THR A CA 1
ATOM 757 C C . THR A 1 97 ? -4.057 5.184 15.782 1.00 94.56 97 THR A C 1
ATOM 759 O O . THR A 1 97 ? -2.989 4.991 15.199 1.00 94.56 97 THR A O 1
ATOM 762 N N . ILE A 1 98 ? -5.195 5.386 15.111 1.00 92.31 98 ILE A N 1
ATOM 763 C CA . ILE A 1 98 ? -5.264 5.527 13.648 1.00 92.31 98 ILE A CA 1
ATOM 764 C C . ILE A 1 98 ? -4.569 6.821 13.207 1.00 92.31 98 ILE A C 1
ATOM 766 O O . ILE A 1 98 ? -3.716 6.785 12.321 1.00 92.31 98 ILE A O 1
ATOM 770 N N . ALA A 1 99 ? -4.859 7.935 13.877 1.00 93.44 99 ALA A N 1
ATOM 771 C CA . ALA A 1 99 ? -4.286 9.240 13.591 1.00 93.44 99 ALA A CA 1
ATOM 772 C C . ALA A 1 99 ? -2.763 9.255 13.775 1.00 93.44 99 ALA A C 1
ATOM 774 O O . ALA A 1 99 ? -2.051 9.739 12.900 1.00 93.44 99 ALA A O 1
ATOM 775 N N . ASP A 1 100 ? -2.244 8.649 14.845 1.00 92.94 100 ASP A N 1
ATOM 776 C CA . ASP A 1 100 ? -0.805 8.498 15.075 1.00 92.94 100 ASP A CA 1
ATOM 777 C C . ASP A 1 100 ? -0.136 7.696 13.955 1.00 92.94 100 ASP A C 1
ATOM 779 O O . ASP A 1 100 ? 0.937 8.065 13.476 1.00 92.94 100 ASP A O 1
ATOM 783 N N . ARG A 1 101 ? -0.764 6.607 13.488 1.00 87.31 101 ARG A N 1
ATOM 784 C CA . ARG A 1 101 ? -0.242 5.840 12.345 1.00 87.31 101 ARG A CA 1
ATOM 785 C C . ARG A 1 101 ? -0.231 6.670 11.071 1.00 87.31 101 ARG A C 1
ATOM 787 O O . ARG A 1 101 ? 0.711 6.536 10.292 1.00 87.31 101 ARG A O 1
ATOM 794 N N . GLU A 1 102 ? -1.244 7.500 10.859 1.00 86.25 102 GLU A N 1
ATOM 795 C CA . GLU A 1 102 ? -1.345 8.329 9.664 1.00 86.25 102 GLU A CA 1
ATOM 796 C C . GLU A 1 102 ? -0.360 9.501 9.698 1.00 86.25 102 GLU A C 1
ATOM 798 O O . GLU A 1 102 ? 0.326 9.770 8.716 1.00 86.25 102 GLU A O 1
ATOM 803 N N . VAL A 1 103 ? -0.170 10.124 10.860 1.00 85.56 103 VAL A N 1
ATOM 804 C CA . VAL A 1 103 ? 0.897 11.101 11.099 1.00 85.56 103 VAL A CA 1
ATOM 805 C C . VAL A 1 103 ? 2.267 10.462 10.886 1.00 85.56 103 VAL A C 1
ATOM 807 O O . VAL A 1 103 ? 3.101 11.021 10.177 1.00 85.56 103 VAL A O 1
ATOM 810 N N . LEU A 1 104 ? 2.500 9.254 11.407 1.00 82.25 104 LEU A N 1
ATOM 811 C CA . LEU A 1 104 ? 3.729 8.505 11.146 1.00 82.25 104 LEU A CA 1
ATOM 812 C C . LEU A 1 104 ? 3.888 8.159 9.664 1.00 82.25 104 LEU A C 1
ATOM 814 O O . LEU A 1 104 ? 5.012 8.179 9.168 1.00 82.25 104 LEU A O 1
ATOM 818 N N . ARG A 1 105 ? 2.804 7.852 8.945 1.00 76.00 105 ARG A N 1
ATOM 819 C CA . ARG A 1 105 ? 2.829 7.642 7.492 1.00 76.00 105 ARG A CA 1
ATOM 820 C C . ARG A 1 105 ? 3.212 8.910 6.754 1.00 76.00 105 ARG A C 1
ATOM 822 O O . ARG A 1 105 ? 4.118 8.841 5.934 1.00 76.00 105 ARG A O 1
ATOM 829 N N . ARG A 1 106 ? 2.597 10.046 7.077 1.00 74.81 106 ARG A N 1
ATOM 830 C CA . ARG A 1 106 ? 2.915 11.348 6.478 1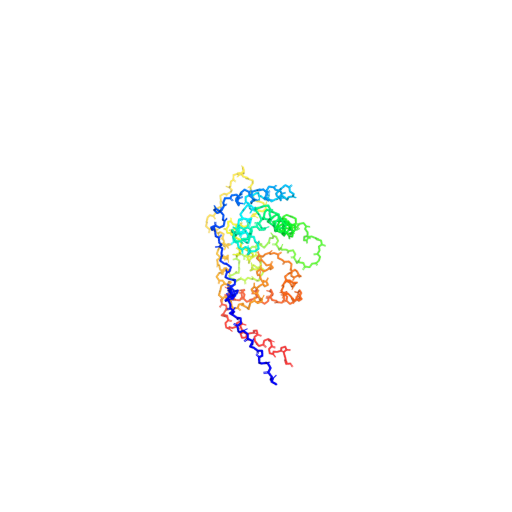.00 74.81 106 ARG A CA 1
ATOM 831 C C . ARG A 1 106 ? 4.349 11.773 6.791 1.00 74.81 106 ARG A C 1
ATOM 833 O O . ARG A 1 106 ? 5.060 12.183 5.890 1.00 74.81 106 ARG A O 1
ATOM 840 N N . HIS A 1 107 ? 4.835 11.572 8.016 1.00 69.75 107 HIS A N 1
ATOM 841 C CA . HIS A 1 107 ? 6.240 11.836 8.355 1.00 69.75 107 HIS A CA 1
ATOM 842 C C . HIS A 1 107 ? 7.223 10.845 7.714 1.00 69.75 107 HIS A C 1
ATOM 844 O O . HIS A 1 107 ? 8.364 11.208 7.427 1.00 69.75 107 HIS A O 1
ATOM 850 N N . ARG A 1 108 ? 6.810 9.592 7.477 1.00 63.06 108 ARG A N 1
ATOM 851 C CA . ARG A 1 108 ? 7.600 8.598 6.725 1.00 63.06 108 ARG A CA 1
ATOM 852 C C . ARG A 1 108 ? 7.527 8.780 5.220 1.00 63.06 108 ARG A C 1
ATOM 854 O O . ARG A 1 108 ? 8.373 8.223 4.529 1.00 63.06 108 ARG A O 1
ATOM 861 N N . GLN A 1 109 ? 6.546 9.519 4.725 1.00 47.62 109 GLN A N 1
ATOM 862 C CA . GLN A 1 109 ? 6.444 9.940 3.344 1.00 47.62 109 GLN A CA 1
ATOM 863 C C . GLN A 1 109 ? 6.928 11.388 3.246 1.00 47.62 109 GLN A C 1
ATOM 865 O O . GLN A 1 109 ? 6.094 12.286 3.181 1.00 47.62 109 GLN A O 1
ATOM 870 N N . PRO A 1 110 ? 8.252 11.646 3.199 1.00 48.25 110 PRO A N 1
ATOM 871 C CA . PRO A 1 110 ? 8.737 12.971 2.830 1.00 48.25 110 PRO A CA 1
ATOM 872 C C . PRO A 1 110 ? 8.037 13.410 1.540 1.00 48.25 110 PRO A C 1
ATOM 874 O O . PRO A 1 110 ? 7.690 12.557 0.710 1.00 48.25 110 PRO A O 1
ATOM 877 N N . SER A 1 111 ? 7.767 14.702 1.380 1.00 51.28 111 SER A N 1
ATOM 878 C CA . SER A 1 111 ? 7.266 15.196 0.095 1.00 51.28 111 SER A CA 1
ATOM 879 C C . SER A 1 111 ? 8.252 14.789 -1.011 1.00 51.28 111 SER A C 1
ATOM 881 O O . SER A 1 111 ? 9.420 14.517 -0.734 1.00 51.28 111 SER A O 1
ATOM 883 N N . TYR A 1 112 ? 7.808 14.686 -2.264 1.00 47.25 112 TYR A N 1
ATOM 884 C CA . TYR A 1 112 ? 8.724 14.377 -3.372 1.00 47.25 112 TYR A CA 1
ATOM 885 C C . TYR A 1 112 ? 9.941 15.335 -3.400 1.00 47.25 112 TYR A C 1
ATOM 887 O O . TYR A 1 112 ? 11.057 14.903 -3.667 1.00 47.25 112 TYR A O 1
ATOM 895 N N . GLU A 1 113 ? 9.742 16.599 -3.011 1.00 42.06 113 GLU A N 1
ATOM 896 C CA . GLU A 1 113 ? 10.790 17.622 -2.880 1.00 42.06 113 GLU A CA 1
ATOM 897 C C . GLU A 1 113 ? 11.731 17.347 -1.691 1.00 42.06 113 GLU A C 1
ATOM 899 O O . GLU A 1 113 ? 12.940 17.258 -1.880 1.00 42.06 113 GLU A O 1
ATOM 904 N N . GLU A 1 114 ? 11.204 17.052 -0.493 1.00 47.00 114 GLU A N 1
ATOM 905 C CA . GLU A 1 114 ? 12.030 16.625 0.653 1.00 47.00 114 GLU A CA 1
ATOM 906 C C . GLU A 1 114 ? 12.753 15.284 0.398 1.00 47.00 114 GLU A C 1
ATOM 908 O O . GLU A 1 114 ? 13.765 14.989 1.038 1.00 47.00 114 GLU A O 1
ATOM 913 N N . ARG A 1 115 ? 12.232 14.444 -0.513 1.00 50.59 115 ARG A N 1
ATOM 914 C CA . ARG A 1 115 ? 12.861 13.187 -0.967 1.00 50.59 115 ARG A CA 1
ATOM 915 C C . ARG A 1 115 ? 14.042 13.429 -1.896 1.00 50.59 115 ARG A C 1
ATOM 917 O O . ARG A 1 115 ? 15.009 12.674 -1.807 1.00 50.59 115 ARG A O 1
ATOM 924 N N . ASN A 1 116 ? 13.974 14.439 -2.761 1.00 49.03 116 ASN A N 1
ATOM 925 C CA . ASN A 1 116 ? 15.110 14.831 -3.591 1.00 49.03 116 ASN A CA 1
ATOM 926 C C . ASN A 1 116 ? 16.212 15.462 -2.729 1.00 49.03 116 ASN A C 1
ATOM 928 O O . ASN A 1 116 ? 17.359 15.040 -2.840 1.00 49.03 116 ASN A O 1
ATOM 932 N N . ASP A 1 117 ? 15.858 16.325 -1.772 1.00 49.47 117 ASP A N 1
ATOM 933 C CA . ASP A 1 117 ? 16.838 17.008 -0.912 1.00 49.47 117 ASP A CA 1
ATOM 934 C C . ASP A 1 117 ? 17.574 16.071 0.070 1.00 49.47 117 ASP A C 1
ATOM 936 O O . ASP A 1 117 ? 18.716 16.326 0.451 1.00 49.47 117 ASP A O 1
ATOM 940 N N . ARG A 1 118 ? 16.955 14.957 0.499 1.00 49.97 118 ARG A N 1
ATOM 941 C CA . ARG A 1 118 ? 17.600 13.980 1.408 1.00 49.97 118 ARG A CA 1
ATOM 942 C C . ARG A 1 118 ? 18.554 13.007 0.710 1.00 49.97 118 ARG A C 1
ATOM 944 O O . ARG A 1 118 ? 19.405 12.428 1.383 1.00 49.97 118 ARG A O 1
ATOM 951 N N . ASN A 1 119 ? 18.432 12.813 -0.604 1.00 46.59 119 ASN A N 1
ATOM 952 C CA . ASN A 1 119 ? 19.288 11.887 -1.357 1.00 46.59 119 ASN A CA 1
ATOM 953 C C . ASN A 1 119 ? 20.682 12.451 -1.672 1.00 46.59 119 ASN A C 1
ATOM 955 O O . ASN A 1 119 ? 21.539 11.696 -2.125 1.00 46.59 119 ASN A O 1
ATOM 959 N N . ASP A 1 120 ? 20.937 13.728 -1.389 1.00 47.50 120 ASP A N 1
ATOM 960 C CA . ASP A 1 120 ? 22.253 14.336 -1.605 1.00 47.50 120 ASP A CA 1
ATOM 961 C C . ASP A 1 120 ? 23.259 14.047 -0.471 1.00 47.50 120 ASP A C 1
ATOM 963 O O . ASP A 1 120 ? 24.441 14.360 -0.613 1.00 47.50 120 ASP A O 1
ATOM 967 N N . GLY A 1 121 ? 22.830 13.436 0.647 1.00 47.84 121 GLY A N 1
ATOM 968 C CA . GLY A 1 121 ? 23.659 13.350 1.859 1.00 47.84 121 GLY A CA 1
ATOM 969 C C . GLY A 1 121 ? 23.851 11.985 2.528 1.00 47.84 121 GLY A C 1
ATOM 970 O O . GLY A 1 121 ? 24.808 11.860 3.289 1.00 47.84 121 GLY A O 1
ATOM 971 N N . ASP A 1 122 ? 22.998 10.978 2.299 1.00 43.84 122 ASP A N 1
ATOM 972 C CA . ASP A 1 122 ? 23.075 9.706 3.043 1.00 43.84 122 ASP A CA 1
ATOM 973 C C . ASP A 1 122 ? 23.389 8.522 2.114 1.00 43.84 122 ASP A C 1
ATOM 975 O O . ASP A 1 122 ? 22.617 8.140 1.231 1.00 43.84 122 ASP A O 1
ATOM 979 N N . GLU A 1 123 ? 24.586 7.970 2.299 1.00 47.97 123 GLU A N 1
ATOM 980 C CA . GLU A 1 123 ? 25.186 6.912 1.497 1.00 47.97 123 GLU A CA 1
ATOM 981 C C . GLU A 1 123 ? 24.293 5.657 1.447 1.00 47.97 123 GLU A C 1
ATOM 983 O O . GLU A 1 123 ? 24.158 4.922 2.427 1.00 47.97 123 GLU A O 1
ATOM 988 N N . GLY A 1 124 ? 23.724 5.340 0.278 1.00 42.50 124 GLY A N 1
ATOM 989 C CA . GLY A 1 124 ? 23.274 3.966 0.018 1.00 42.50 124 GLY A CA 1
ATOM 990 C C . GLY A 1 124 ? 22.145 3.760 -0.982 1.00 42.50 124 GLY A C 1
ATOM 991 O O . GLY A 1 124 ? 21.943 2.622 -1.408 1.00 42.50 124 GLY A O 1
ATOM 992 N N . PHE A 1 125 ? 21.429 4.804 -1.400 1.00 43.62 125 PHE A N 1
ATOM 993 C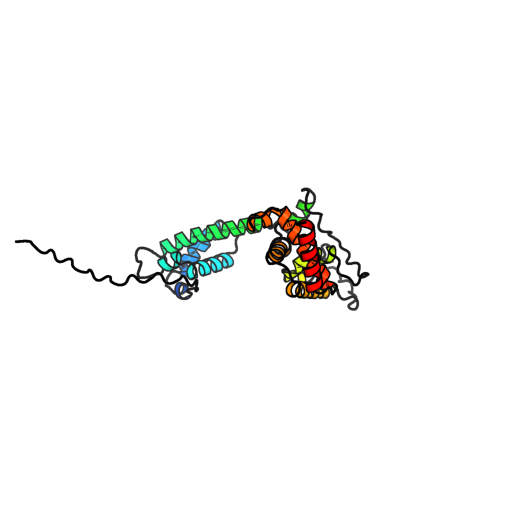 CA . PHE A 1 125 ? 20.570 4.715 -2.579 1.00 43.62 125 PHE A CA 1
ATOM 994 C C . PHE A 1 125 ? 21.218 5.537 -3.684 1.00 43.62 125 PHE A C 1
ATOM 996 O O . PHE A 1 125 ? 21.400 6.740 -3.530 1.00 43.62 125 PHE A O 1
ATOM 1003 N N . ALA A 1 126 ? 21.630 4.882 -4.774 1.00 44.56 126 ALA A N 1
ATOM 1004 C CA . ALA A 1 126 ? 22.103 5.608 -5.944 1.00 44.56 126 ALA A CA 1
ATOM 1005 C C . ALA A 1 126 ? 21.022 6.639 -6.313 1.00 44.56 126 ALA A C 1
ATOM 1007 O O . ALA A 1 126 ? 19.848 6.248 -6.369 1.00 44.56 126 ALA A O 1
ATOM 1008 N N . PRO A 1 127 ? 21.376 7.925 -6.504 1.00 42.91 127 PRO A N 1
ATOM 1009 C CA . PRO A 1 127 ? 20.406 8.947 -6.866 1.00 42.91 127 PRO A CA 1
ATOM 1010 C C . PRO A 1 127 ? 19.572 8.406 -8.021 1.00 42.91 127 PRO A C 1
ATOM 1012 O O . PRO A 1 127 ? 20.130 7.898 -9.003 1.00 42.91 127 PRO A O 1
ATOM 1015 N N . ARG A 1 128 ? 18.236 8.442 -7.884 1.00 50.88 128 ARG A N 1
ATOM 1016 C CA . ARG A 1 128 ? 17.365 8.103 -9.012 1.00 50.88 128 ARG A CA 1
ATOM 1017 C C . ARG A 1 128 ? 17.842 8.987 -10.160 1.00 50.88 128 ARG A C 1
ATOM 1019 O O . ARG A 1 128 ? 17.925 10.197 -9.958 1.00 50.88 128 ARG A O 1
ATOM 1026 N N . PRO A 1 129 ? 18.222 8.429 -11.316 1.00 43.84 129 PRO A N 1
ATOM 1027 C CA . PRO A 1 129 ? 18.680 9.237 -12.433 1.00 43.84 129 PRO A CA 1
ATOM 1028 C C . PRO A 1 129 ? 17.541 10.175 -12.840 1.00 43.84 129 PRO A C 1
ATOM 1030 O O . PRO A 1 129 ? 16.625 9.780 -13.557 1.00 43.84 129 PRO A O 1
ATOM 1033 N N . ALA A 1 130 ? 17.605 11.421 -12.362 1.00 41.84 130 ALA A N 1
ATOM 1034 C CA . ALA A 1 130 ? 16.583 12.452 -12.546 1.00 41.84 130 ALA A CA 1
ATOM 1035 C C . ALA A 1 130 ? 16.371 12.809 -14.025 1.00 41.84 130 ALA A C 1
ATOM 1037 O O . ALA A 1 130 ? 15.420 13.488 -14.385 1.00 41.84 130 ALA A O 1
ATOM 1038 N N . ASN A 1 131 ? 17.236 12.302 -14.902 1.00 43.28 131 ASN A N 1
ATOM 1039 C CA . ASN A 1 131 ? 17.113 12.384 -16.341 1.00 43.28 131 ASN A CA 1
ATOM 1040 C C . ASN A 1 131 ? 17.630 11.086 -16.975 1.00 43.28 131 ASN A C 1
ATOM 1042 O O . ASN A 1 131 ? 18.676 11.087 -17.628 1.00 43.28 131 ASN A O 1
ATOM 1046 N N . ILE A 1 132 ? 16.915 9.961 -16.832 1.00 47.16 132 ILE A N 1
ATOM 1047 C CA . ILE A 1 132 ? 17.020 8.939 -17.883 1.00 47.16 132 ILE A CA 1
ATOM 1048 C C . ILE A 1 132 ? 16.328 9.548 -19.094 1.00 47.16 132 ILE A C 1
ATOM 1050 O O . ILE A 1 132 ? 15.121 9.412 -19.277 1.00 47.16 132 ILE A O 1
ATOM 1054 N N . ALA A 1 133 ? 17.096 10.256 -19.920 1.00 51.00 133 ALA A N 1
ATOM 1055 C CA . ALA A 1 133 ? 16.701 10.460 -21.298 1.00 51.00 133 ALA A CA 1
ATOM 1056 C C . ALA A 1 133 ? 16.435 9.058 -21.849 1.00 51.00 133 ALA A C 1
ATOM 1058 O O . ALA A 1 133 ? 17.379 8.282 -22.013 1.00 51.00 133 ALA A O 1
ATOM 1059 N N . ILE A 1 134 ? 15.158 8.704 -22.024 1.00 53.69 134 ILE A N 1
ATOM 1060 C CA . ILE A 1 134 ? 14.747 7.440 -22.625 1.00 53.69 134 ILE A CA 1
ATOM 1061 C C . ILE A 1 134 ? 15.337 7.479 -24.030 1.00 53.69 134 ILE A C 1
ATOM 1063 O O . ILE A 1 134 ? 14.807 8.121 -24.937 1.00 53.69 134 ILE A O 1
ATOM 1067 N N . ARG A 1 135 ? 16.529 6.900 -24.185 1.00 51.34 135 ARG A N 1
ATOM 1068 C CA . ARG A 1 135 ? 17.187 6.788 -25.476 1.00 51.34 135 ARG A CA 1
ATOM 1069 C C . ARG A 1 135 ? 16.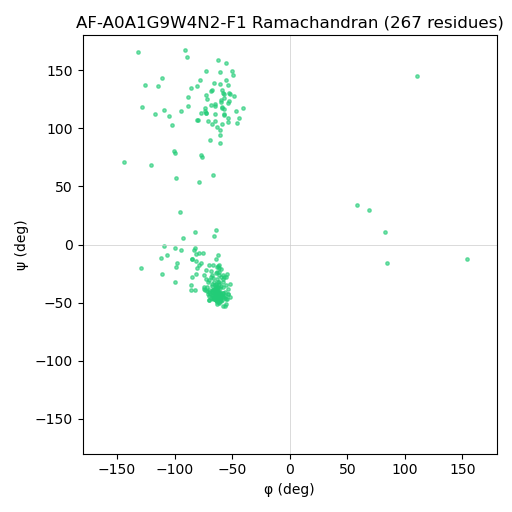323 5.817 -26.261 1.00 51.34 135 ARG A C 1
ATOM 1071 O O . ARG A 1 135 ? 16.378 4.618 -26.019 1.00 51.34 135 ARG A O 1
ATOM 1078 N N . ASN A 1 136 ? 15.527 6.341 -27.186 1.00 54.41 136 ASN A N 1
ATOM 1079 C CA . ASN A 1 136 ? 14.631 5.574 -28.059 1.00 54.41 136 ASN A CA 1
ATOM 1080 C C . ASN A 1 136 ? 15.368 4.610 -29.019 1.00 54.41 136 ASN A C 1
ATOM 1082 O O . ASN A 1 136 ? 14.766 4.119 -29.966 1.00 54.41 136 ASN A O 1
ATOM 1086 N N . ASP A 1 137 ? 16.664 4.364 -28.814 1.00 48.78 137 ASP A N 1
ATOM 1087 C CA . ASP A 1 137 ? 17.561 3.752 -29.797 1.00 48.78 137 ASP A CA 1
ATOM 1088 C C . ASP A 1 137 ? 17.798 2.249 -29.564 1.00 48.78 137 ASP A C 1
ATOM 1090 O O . ASP A 1 137 ? 18.457 1.580 -30.353 1.00 48.78 137 ASP A O 1
ATOM 1094 N N . THR A 1 138 ? 17.234 1.674 -28.498 1.00 54.81 138 THR A N 1
ATOM 1095 C CA . THR A 1 138 ? 17.284 0.225 -28.263 1.00 54.81 138 THR A CA 1
ATOM 1096 C C . THR A 1 138 ? 15.887 -0.312 -28.008 1.00 54.81 138 THR A C 1
ATOM 1098 O O . THR A 1 138 ? 15.249 0.042 -27.022 1.00 54.81 138 THR A O 1
ATOM 1101 N N . SER A 1 139 ? 15.427 -1.210 -28.879 1.00 67.44 139 SER A N 1
ATOM 1102 C CA . SER A 1 139 ? 14.128 -1.898 -28.812 1.00 67.44 139 SER A CA 1
ATOM 1103 C C . SER A 1 139 ? 13.971 -2.857 -27.621 1.00 67.44 139 SER A C 1
ATOM 1105 O O . SER A 1 139 ? 12.992 -3.597 -27.548 1.00 67.44 139 SER A O 1
ATOM 1107 N N . THR A 1 140 ? 14.933 -2.875 -26.699 1.00 87.12 140 THR A N 1
ATOM 1108 C CA . THR A 1 140 ? 14.996 -3.782 -25.553 1.00 87.12 140 THR A CA 1
ATOM 1109 C C . THR A 1 140 ? 14.854 -3.010 -24.251 1.00 87.12 140 THR A C 1
ATOM 1111 O O . THR A 1 140 ? 15.516 -1.992 -24.046 1.00 87.12 140 THR A O 1
ATOM 1114 N N . TYR A 1 141 ? 14.055 -3.543 -23.334 1.00 92.69 141 TYR A N 1
ATOM 1115 C CA . TYR A 1 141 ? 13.937 -3.057 -21.970 1.00 92.69 141 TYR A CA 1
ATOM 1116 C C . TYR A 1 141 ? 15.259 -3.244 -21.229 1.00 92.69 141 TYR A C 1
ATOM 1118 O O . TYR A 1 141 ? 15.745 -4.368 -21.086 1.00 92.69 141 TYR A O 1
ATOM 1126 N N . THR A 1 142 ? 15.833 -2.147 -20.739 1.00 92.56 142 THR A N 1
ATOM 1127 C CA . THR A 1 142 ? 16.958 -2.202 -19.804 1.00 92.56 142 THR A CA 1
ATOM 1128 C C . THR A 1 142 ? 16.448 -2.247 -18.373 1.00 92.56 142 THR A C 1
ATOM 1130 O O . THR A 1 142 ? 15.299 -1.902 -18.075 1.00 92.56 142 THR A O 1
ATOM 1133 N N . ARG A 1 143 ? 17.315 -2.675 -17.460 1.00 92.00 143 ARG A N 1
ATOM 1134 C CA . ARG A 1 143 ? 16.988 -2.727 -16.042 1.00 92.00 143 ARG A CA 1
ATOM 1135 C C . ARG A 1 143 ? 16.666 -1.347 -15.482 1.00 92.00 143 ARG A C 1
ATOM 1137 O O . ARG A 1 143 ? 15.683 -1.198 -14.772 1.00 92.00 143 ARG A O 1
ATOM 1144 N N . GLU A 1 144 ? 17.464 -0.355 -15.842 1.00 89.50 144 GLU A N 1
ATOM 1145 C CA . GLU A 1 144 ? 17.354 1.024 -15.371 1.00 89.50 144 GLU A CA 1
ATOM 1146 C C . GLU A 1 144 ? 16.029 1.651 -15.830 1.00 89.50 144 GLU A C 1
ATOM 1148 O O . GLU A 1 144 ? 15.358 2.353 -15.070 1.00 89.50 144 GLU A O 1
ATOM 1153 N N . LEU A 1 145 ? 15.602 1.340 -17.060 1.00 90.12 145 LEU A N 1
ATOM 1154 C CA . LEU A 1 145 ? 14.301 1.757 -17.574 1.00 90.12 145 LEU A CA 1
ATOM 1155 C C . LEU A 1 145 ? 13.164 1.103 -16.781 1.00 90.12 145 LEU A C 1
ATOM 1157 O O . LEU A 1 145 ? 12.228 1.777 -16.368 1.00 90.12 145 LEU A O 1
ATOM 1161 N N . VAL A 1 146 ? 13.254 -0.201 -16.524 1.00 93.62 146 VAL A N 1
ATOM 1162 C CA . VAL A 1 146 ? 12.222 -0.919 -15.769 1.00 93.62 146 VAL A CA 1
ATOM 1163 C C . VAL A 1 146 ? 12.158 -0.430 -14.319 1.00 93.62 146 VAL A C 1
ATOM 1165 O O . VAL A 1 146 ? 11.068 -0.166 -13.829 1.00 93.62 146 VAL A O 1
ATOM 1168 N N . GLU A 1 147 ? 13.287 -0.232 -13.638 1.00 92.88 147 GLU A N 1
ATOM 1169 C CA . GLU A 1 147 ? 13.314 0.282 -12.260 1.00 92.88 147 GLU A CA 1
ATOM 1170 C C . GLU A 1 147 ? 12.771 1.712 -12.153 1.00 92.88 147 GLU A C 1
ATOM 1172 O O . GLU A 1 147 ? 12.098 2.029 -11.173 1.00 92.88 147 GLU A O 1
ATOM 1177 N N . SER A 1 148 ? 13.009 2.561 -13.158 1.00 88.81 148 SER A N 1
ATOM 1178 C CA . SER A 1 148 ? 12.472 3.928 -13.164 1.00 88.81 148 SER A CA 1
ATOM 1179 C C . SER A 1 148 ? 10.964 3.983 -13.429 1.00 88.81 148 SER A C 1
ATOM 1181 O O . SER A 1 148 ? 10.286 4.870 -12.912 1.00 88.81 148 SER A O 1
ATOM 1183 N N . LEU A 1 149 ? 10.421 3.022 -14.183 1.00 91.38 149 LEU A N 1
ATOM 1184 C CA . LEU A 1 149 ? 9.007 2.987 -14.565 1.00 91.38 149 LEU A CA 1
ATOM 1185 C C . LEU A 1 149 ? 8.137 2.070 -13.699 1.00 91.38 149 LEU A C 1
ATOM 1187 O O . LEU A 1 149 ? 6.923 2.238 -13.672 1.00 91.38 149 LEU A O 1
ATOM 1191 N N . ILE A 1 150 ? 8.716 1.110 -12.978 1.00 92.44 150 ILE A N 1
ATOM 1192 C CA . ILE A 1 150 ? 7.975 0.192 -12.104 1.00 92.44 150 ILE A CA 1
ATOM 1193 C C . ILE A 1 150 ? 7.080 0.931 -11.084 1.00 92.44 150 ILE A C 1
ATOM 1195 O O . ILE A 1 150 ? 5.935 0.512 -10.938 1.00 92.44 150 ILE A O 1
ATOM 1199 N N . PRO A 1 151 ? 7.499 2.025 -10.412 1.00 90.62 151 PRO A N 1
ATOM 1200 C CA . PRO A 1 151 ? 6.621 2.757 -9.489 1.00 90.62 151 PRO A CA 1
ATOM 1201 C C . PRO A 1 151 ? 5.301 3.226 -10.129 1.00 90.62 151 PRO A C 1
ATOM 1203 O O . PRO A 1 151 ? 4.245 3.158 -9.501 1.00 90.62 151 PRO A O 1
ATOM 1206 N N . ALA A 1 152 ? 5.334 3.590 -11.416 1.00 88.88 152 ALA A N 1
ATOM 1207 C CA . ALA A 1 152 ? 4.169 4.012 -12.198 1.00 88.88 152 ALA A CA 1
ATOM 1208 C C . ALA A 1 152 ? 3.084 2.935 -12.341 1.00 88.88 152 ALA A C 1
ATOM 1210 O O . ALA A 1 152 ? 1.950 3.216 -12.727 1.00 88.88 152 ALA A O 1
ATOM 1211 N N . VAL A 1 153 ? 3.432 1.673 -12.085 1.00 89.31 153 VAL A N 1
ATOM 1212 C CA . VAL A 1 153 ? 2.494 0.551 -12.151 1.00 89.31 153 VAL A CA 1
ATOM 1213 C C . VAL A 1 153 ? 1.398 0.692 -11.096 1.00 89.31 153 VAL A C 1
ATOM 1215 O O . VAL A 1 153 ? 0.261 0.303 -11.372 1.00 89.31 153 VAL A O 1
ATOM 1218 N N . TRP A 1 154 ? 1.728 1.247 -9.926 1.00 86.31 154 TRP A N 1
ATOM 1219 C CA . TRP A 1 154 ? 0.829 1.343 -8.769 1.00 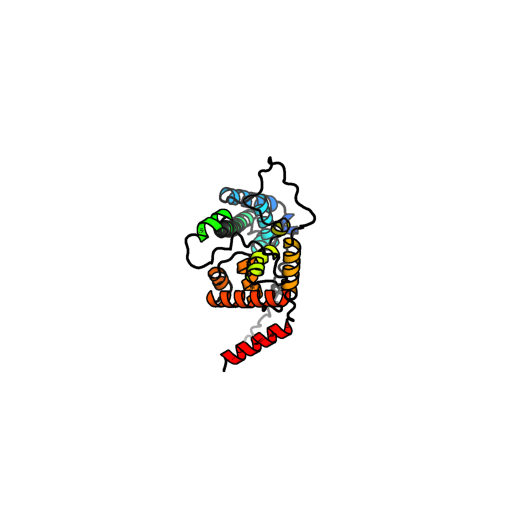86.31 154 TRP A CA 1
ATOM 1220 C C . TRP A 1 154 ? 0.287 2.748 -8.509 1.00 86.31 154 TRP A C 1
ATOM 1222 O O . TRP A 1 154 ? -0.614 2.895 -7.689 1.00 86.31 154 TRP A O 1
ATOM 1232 N N . ASP A 1 155 ? 0.803 3.757 -9.205 1.00 79.44 155 ASP A N 1
ATOM 1233 C CA . ASP A 1 155 ? 0.333 5.133 -9.100 1.00 79.44 155 ASP A CA 1
ATOM 1234 C C . ASP A 1 155 ? -0.498 5.509 -10.336 1.00 79.44 155 ASP A C 1
ATOM 1236 O O . ASP A 1 155 ? 0.011 5.637 -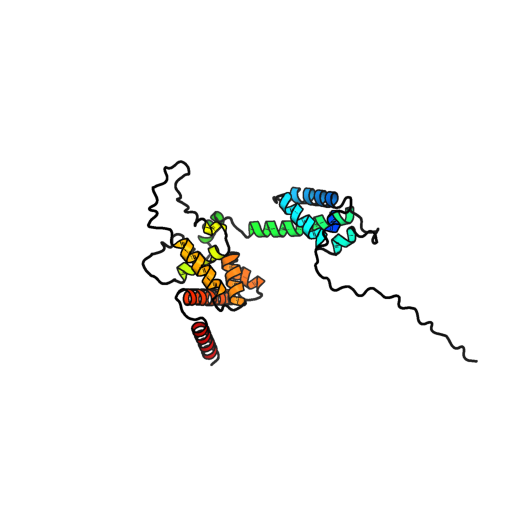11.453 1.00 79.44 155 ASP A O 1
ATOM 1240 N N . GLU A 1 156 ? -1.806 5.685 -10.142 1.00 66.06 156 GLU A N 1
ATOM 1241 C CA . GLU A 1 156 ? -2.720 6.108 -11.206 1.00 66.06 156 GLU A CA 1
ATOM 1242 C C . GLU A 1 156 ? -2.383 7.505 -11.739 1.00 66.06 156 GLU A C 1
ATOM 1244 O O . GLU A 1 156 ? -2.575 7.772 -12.928 1.00 66.06 156 GLU A O 1
ATOM 1249 N N . SER A 1 157 ? -1.820 8.380 -10.899 1.00 65.44 157 SER A N 1
ATOM 1250 C CA . SER A 1 157 ? -1.447 9.739 -11.297 1.00 65.44 157 SER A CA 1
ATOM 1251 C C . SER A 1 157 ? -0.288 9.752 -12.300 1.00 65.44 157 SER A C 1
ATOM 1253 O O . SER A 1 157 ? -0.228 10.625 -13.169 1.00 65.44 157 SER A O 1
ATOM 1255 N N . PHE A 1 158 ? 0.555 8.716 -12.287 1.00 64.62 158 PHE A N 1
ATOM 1256 C CA . PHE A 1 158 ? 1.678 8.555 -13.212 1.00 64.62 158 PHE A CA 1
ATOM 1257 C C . PHE A 1 158 ? 1.229 8.295 -14.660 1.00 64.62 158 PHE A C 1
ATOM 1259 O O . PHE A 1 158 ? 1.958 8.590 -15.610 1.00 64.62 158 PHE A O 1
ATOM 1266 N N . CYS A 1 159 ? 0.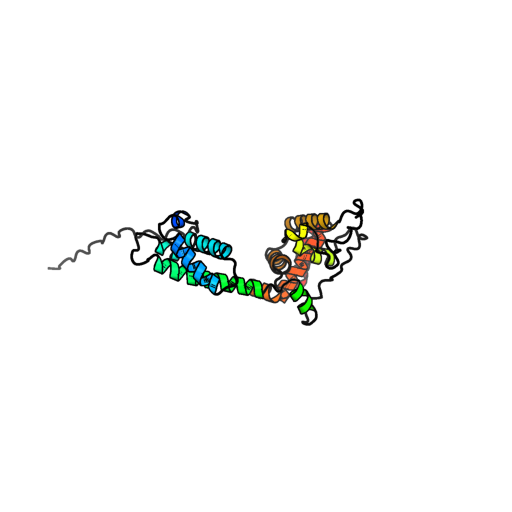002 7.793 -14.860 1.00 51.88 159 CYS A N 1
ATOM 1267 C CA . CYS A 1 159 ? -0.569 7.560 -16.191 1.00 51.88 159 CYS A CA 1
ATOM 1268 C C . CYS A 1 159 ? -0.819 8.867 -16.970 1.00 51.88 159 CYS A C 1
ATOM 1270 O O . CYS A 1 159 ? -0.941 8.830 -18.194 1.00 51.88 159 CYS A O 1
ATOM 1272 N N . TYR A 1 160 ? -0.853 10.016 -16.286 1.00 51.69 160 TYR A N 1
ATOM 1273 C CA . TYR A 1 160 ? -1.023 11.338 -16.899 1.00 51.69 160 TYR A CA 1
ATOM 1274 C C . TYR A 1 160 ? 0.307 12.042 -17.224 1.00 51.69 160 TYR A C 1
ATOM 1276 O O . TYR A 1 160 ? 0.303 13.173 -17.710 1.00 51.69 160 TYR A O 1
ATOM 1284 N N . GLY A 1 161 ? 1.433 11.347 -17.033 1.00 56.50 161 GLY A N 1
ATOM 1285 C CA . GLY A 1 161 ? 2.779 11.810 -17.356 1.00 56.50 161 GLY A CA 1
ATOM 1286 C C . GLY A 1 161 ? 3.615 12.093 -16.111 1.00 56.50 161 GLY A C 1
ATOM 1287 O O . GLY A 1 161 ? 3.113 12.572 -15.098 1.00 56.50 161 GLY A O 1
ATOM 1288 N N . VAL A 1 162 ? 4.919 11.817 -16.202 1.00 60.06 162 VAL A N 1
ATOM 1289 C CA . VAL A 1 162 ? 5.893 12.301 -15.216 1.00 60.06 162 VAL A CA 1
ATOM 1290 C C . VAL A 1 162 ? 5.818 13.823 -15.228 1.00 60.06 162 VAL A C 1
ATOM 1292 O O . VAL A 1 162 ? 5.958 14.426 -16.296 1.00 60.06 162 VAL A O 1
ATOM 1295 N N . ARG A 1 163 ? 5.566 14.452 -14.073 1.00 56.50 163 ARG A N 1
ATOM 1296 C CA . ARG A 1 163 ? 5.653 15.911 -13.965 1.00 56.50 163 ARG A CA 1
ATOM 1297 C C . ARG A 1 163 ? 7.057 16.322 -14.389 1.00 56.50 163 ARG A C 1
ATOM 1299 O O . ARG A 1 163 ? 8.035 15.989 -13.731 1.00 56.50 163 ARG A O 1
ATOM 1306 N N . VAL A 1 164 ? 7.146 17.015 -15.517 1.00 58.78 164 VAL A N 1
ATOM 1307 C CA . VAL A 1 164 ? 8.386 17.655 -15.935 1.00 58.78 164 VAL A CA 1
ATOM 1308 C C . VAL A 1 164 ? 8.553 18.847 -14.999 1.00 58.78 164 VAL A C 1
ATOM 1310 O O . VAL A 1 164 ? 7.730 19.754 -15.041 1.00 58.78 164 VAL A O 1
ATOM 1313 N N . GLU A 1 165 ? 9.569 18.840 -14.134 1.00 53.88 165 GLU A N 1
ATOM 1314 C CA . GLU A 1 165 ? 9.850 19.964 -13.216 1.00 53.88 165 GLU A CA 1
ATOM 1315 C C . GLU A 1 165 ? 10.012 21.292 -13.974 1.00 53.88 165 GLU A C 1
ATOM 1317 O O . GLU A 1 165 ? 9.638 22.346 -13.479 1.00 53.88 165 GLU A O 1
ATOM 1322 N N . ASN A 1 166 ? 10.458 21.220 -15.230 1.00 62.22 166 ASN A N 1
ATOM 1323 C CA . ASN A 1 166 ? 10.572 22.354 -16.146 1.00 62.22 166 ASN A CA 1
ATOM 1324 C C . ASN A 1 166 ? 9.350 22.515 -17.070 1.00 62.22 166 ASN A C 1
ATOM 1326 O O . ASN A 1 166 ? 9.493 22.962 -18.212 1.00 62.22 166 ASN A O 1
ATOM 1330 N N . ALA A 1 167 ? 8.159 22.077 -16.649 1.00 60.69 167 ALA A N 1
ATOM 1331 C CA . ALA A 1 167 ? 6.950 22.298 -17.432 1.00 60.69 167 ALA A CA 1
ATOM 1332 C C . ALA A 1 167 ? 6.755 23.814 -17.642 1.00 60.69 167 ALA A C 1
ATOM 1334 O O . ALA A 1 167 ? 6.880 24.574 -16.683 1.00 60.69 167 ALA A O 1
ATOM 1335 N N . PRO A 1 168 ? 6.468 24.269 -18.877 1.00 66.00 168 PRO A N 1
ATOM 1336 C CA . PRO A 1 168 ? 6.191 25.675 -19.137 1.00 66.00 168 PRO A CA 1
ATOM 1337 C C . PRO A 1 168 ? 5.077 26.178 -18.218 1.00 66.00 168 PRO A C 1
ATOM 1339 O O . PRO A 1 168 ? 4.073 25.478 -18.047 1.00 66.00 168 PRO A O 1
ATOM 1342 N N . ASP A 1 169 ? 5.251 27.380 -17.664 1.00 72.25 169 ASP A N 1
ATOM 1343 C CA . ASP A 1 169 ? 4.243 28.022 -16.821 1.00 72.25 169 ASP A CA 1
ATOM 1344 C C . ASP A 1 169 ? 2.863 28.019 -17.507 1.00 72.25 169 ASP A C 1
ATOM 1346 O O . ASP A 1 169 ? 2.796 28.105 -18.739 1.00 72.25 169 ASP A O 1
ATOM 1350 N N . PRO A 1 170 ? 1.750 27.959 -16.749 1.00 72.69 170 PRO A N 1
ATOM 1351 C CA . PRO A 1 170 ? 0.398 27.883 -17.309 1.00 72.69 170 PRO A CA 1
ATOM 1352 C C . PRO A 1 170 ? 0.068 29.004 -18.302 1.00 72.69 170 PRO A C 1
ATOM 1354 O O . PRO A 1 170 ? -0.786 28.815 -19.169 1.00 72.69 170 PRO A O 1
ATOM 1357 N N . ASP A 1 171 ? 0.753 30.141 -18.166 1.00 80.00 171 ASP A N 1
ATOM 1358 C CA . ASP A 1 171 ? 0.579 31.350 -18.971 1.00 80.00 171 ASP A CA 1
ATOM 1359 C C . ASP A 1 171 ? 1.546 31.435 -20.169 1.00 80.00 171 ASP A C 1
ATOM 1361 O O . ASP A 1 171 ? 1.446 32.338 -21.001 1.00 80.00 171 ASP A O 1
ATOM 1365 N N . MET A 1 172 ? 2.483 30.487 -20.308 1.00 84.62 172 MET A N 1
ATOM 1366 C CA . MET A 1 172 ? 3.327 30.400 -21.497 1.00 84.62 172 MET A CA 1
ATOM 1367 C C . MET A 1 172 ? 2.589 29.700 -22.650 1.00 84.62 172 MET A C 1
ATOM 1369 O O . MET A 1 172 ? 1.960 28.653 -22.453 1.00 84.62 172 MET A O 1
ATOM 1373 N N . PRO A 1 173 ? 2.690 30.218 -23.892 1.00 76.75 173 PRO A N 1
ATOM 1374 C CA . PRO A 1 173 ? 2.097 29.566 -25.050 1.00 76.75 173 PRO A CA 1
ATOM 1375 C C . PRO A 1 173 ? 2.680 28.157 -25.197 1.00 76.75 173 PRO A C 1
ATOM 1377 O O . PRO A 1 173 ? 3.885 27.977 -25.376 1.00 76.75 173 PRO A O 1
ATOM 1380 N N . ARG A 1 174 ? 1.810 27.142 -25.111 1.00 72.50 174 ARG A N 1
ATOM 1381 C CA . ARG A 1 174 ? 2.203 25.735 -25.246 1.00 72.50 174 ARG A CA 1
ATOM 1382 C C . ARG A 1 174 ? 2.890 25.542 -26.595 1.00 72.50 174 ARG A C 1
ATOM 1384 O O . ARG A 1 174 ? 2.254 25.708 -27.637 1.00 72.50 174 ARG A O 1
ATOM 1391 N N . GLY A 1 175 ? 4.168 25.166 -26.582 1.00 71.75 175 GLY A N 1
ATOM 1392 C CA . GLY A 1 175 ? 4.863 24.750 -27.796 1.00 71.75 175 GLY A CA 1
ATOM 1393 C C . GLY A 1 175 ? 4.054 23.657 -28.494 1.00 71.75 175 GLY A C 1
ATOM 1394 O O . GLY A 1 175 ? 3.603 22.707 -27.849 1.00 71.75 175 GLY A O 1
ATOM 1395 N N . THR A 1 176 ? 3.816 23.808 -29.798 1.00 68.56 176 THR A N 1
ATOM 1396 C CA . THR A 1 176 ? 3.072 22.825 -30.592 1.00 68.56 176 THR A CA 1
ATOM 1397 C C . THR A 1 176 ? 3.783 21.481 -30.513 1.00 68.56 176 THR A C 1
ATOM 1399 O O . THR A 1 176 ? 4.828 21.280 -31.129 1.00 68.56 176 THR A O 1
ATOM 1402 N N . THR A 1 177 ? 3.236 20.560 -29.724 1.00 63.91 177 THR A N 1
ATOM 1403 C CA . THR A 1 177 ? 3.800 19.223 -29.557 1.00 63.91 177 THR A CA 1
ATOM 1404 C C . THR A 1 177 ? 3.547 18.446 -30.840 1.00 63.91 177 THR A C 1
ATOM 1406 O O . THR A 1 177 ? 2.405 18.345 -31.300 1.00 63.91 177 THR A O 1
ATOM 1409 N N . ASN A 1 178 ? 4.604 17.909 -31.447 1.00 66.94 178 ASN A N 1
ATOM 1410 C CA . ASN A 1 178 ? 4.451 17.057 -32.614 1.00 66.94 178 ASN A CA 1
ATOM 1411 C C . ASN A 1 178 ? 3.699 15.781 -32.198 1.00 66.94 178 ASN A C 1
ATOM 1413 O O . ASN A 1 178 ? 4.250 14.908 -31.534 1.00 66.94 178 ASN A O 1
ATOM 1417 N N . LYS A 1 179 ? 2.421 15.672 -32.579 1.00 61.09 179 LYS A N 1
ATOM 1418 C CA . LYS A 1 179 ? 1.571 14.518 -32.241 1.00 61.09 179 LYS A CA 1
ATOM 1419 C C . LYS A 1 179 ? 2.085 13.204 -32.842 1.00 61.09 179 LYS A C 1
ATOM 1421 O O . LYS A 1 179 ? 1.701 12.143 -32.362 1.00 61.09 179 LYS A O 1
ATOM 1426 N N . ALA A 1 180 ? 2.939 13.266 -33.868 1.00 58.97 180 ALA A N 1
ATOM 1427 C CA . ALA A 1 180 ? 3.548 12.085 -34.475 1.00 58.97 180 ALA A CA 1
ATOM 1428 C C . ALA A 1 180 ? 4.625 11.443 -33.581 1.00 58.97 180 ALA A C 1
ATOM 1430 O O . ALA A 1 180 ? 4.886 10.252 -33.707 1.00 58.97 180 ALA A O 1
ATOM 1431 N N . THR A 1 181 ? 5.212 12.195 -32.645 1.00 58.53 181 THR A N 1
ATOM 1432 C CA . THR A 1 181 ? 6.137 11.683 -31.621 1.00 58.53 181 THR A CA 1
ATOM 1433 C C . THR A 1 181 ? 5.391 11.480 -30.304 1.00 58.53 181 THR A C 1
ATOM 1435 O O . THR A 1 181 ? 5.711 12.102 -29.291 1.00 58.53 181 THR A O 1
ATOM 1438 N N . GLY A 1 182 ? 4.328 10.670 -30.335 1.00 57.84 182 GLY A N 1
ATOM 1439 C CA . GLY A 1 182 ? 3.571 10.311 -29.136 1.00 57.84 182 GLY A CA 1
ATOM 1440 C C . GLY A 1 182 ? 4.482 9.702 -28.066 1.00 57.84 182 GLY A C 1
ATOM 1441 O O . GLY A 1 182 ? 5.409 8.958 -28.381 1.00 57.84 182 GLY A O 1
ATOM 1442 N N . ASN A 1 183 ? 4.229 10.041 -26.802 1.00 69.44 183 ASN A N 1
ATOM 1443 C CA . ASN A 1 183 ? 5.049 9.593 -25.682 1.00 69.44 183 ASN A CA 1
ATOM 1444 C C . ASN A 1 183 ? 4.955 8.061 -25.527 1.00 69.44 183 ASN A C 1
ATOM 1446 O O . ASN A 1 183 ? 3.906 7.532 -25.156 1.00 69.44 183 ASN A O 1
ATOM 1450 N N . THR A 1 184 ? 6.055 7.354 -25.793 1.00 81.25 184 THR A N 1
ATOM 1451 C CA . THR A 1 184 ? 6.179 5.892 -25.647 1.00 81.25 184 THR A CA 1
ATOM 1452 C C . THR A 1 184 ? 6.039 5.425 -24.197 1.00 81.25 184 THR A C 1
ATOM 1454 O O . THR A 1 184 ? 5.814 4.242 -23.953 1.00 81.25 184 THR A O 1
ATOM 1457 N N . LEU A 1 185 ? 6.083 6.346 -23.227 1.00 81.88 185 LEU A N 1
ATOM 1458 C CA . LEU A 1 185 ? 5.902 6.074 -21.802 1.00 81.88 185 LEU A CA 1
ATOM 1459 C C . LEU A 1 185 ? 4.627 5.280 -21.498 1.00 81.88 185 LEU A C 1
ATOM 1461 O O . LEU A 1 185 ? 4.677 4.319 -20.737 1.00 81.88 185 LEU A O 1
ATOM 1465 N N . ALA A 1 186 ? 3.492 5.649 -22.101 1.00 82.50 186 ALA A N 1
ATOM 1466 C CA . ALA A 1 186 ? 2.232 4.950 -21.852 1.00 82.50 186 ALA A CA 1
ATOM 1467 C C . ALA A 1 186 ? 2.300 3.486 -22.318 1.00 82.50 186 ALA A C 1
ATOM 1469 O O . ALA A 1 186 ? 1.826 2.596 -21.614 1.00 82.50 186 ALA A O 1
ATOM 1470 N N . ALA A 1 187 ? 2.949 3.229 -23.459 1.00 86.81 187 ALA A N 1
ATOM 1471 C CA . ALA A 1 187 ? 3.183 1.874 -23.948 1.00 86.81 187 ALA A CA 1
ATOM 1472 C C . ALA A 1 187 ? 4.100 1.094 -22.992 1.00 86.81 187 ALA A C 1
ATOM 1474 O O . ALA A 1 187 ? 3.752 -0.011 -22.589 1.00 86.81 187 ALA A O 1
ATOM 1475 N N . HIS A 1 188 ? 5.197 1.702 -22.528 1.00 89.69 188 HIS A N 1
ATOM 1476 C CA . HIS A 1 188 ? 6.087 1.070 -21.552 1.00 89.69 188 HIS A CA 1
ATOM 1477 C C . HIS A 1 188 ? 5.386 0.739 -20.227 1.00 89.69 188 HIS A C 1
ATOM 1479 O O . HIS A 1 188 ? 5.599 -0.338 -19.679 1.00 89.69 188 HIS A O 1
ATOM 1485 N N . ILE A 1 189 ? 4.518 1.615 -19.713 1.00 90.56 189 ILE A N 1
ATOM 1486 C CA . ILE A 1 189 ? 3.755 1.343 -18.483 1.00 90.56 189 ILE A CA 1
ATOM 1487 C C . ILE A 1 189 ? 2.789 0.172 -18.695 1.00 90.56 189 ILE A C 1
ATOM 1489 O O . ILE A 1 189 ? 2.683 -0.698 -17.828 1.00 90.56 189 ILE A O 1
ATOM 1493 N N . VAL A 1 190 ? 2.092 0.123 -19.835 1.00 91.19 190 VAL A N 1
ATOM 1494 C CA . VAL A 1 190 ? 1.195 -0.994 -20.181 1.00 91.19 190 VAL A CA 1
ATOM 1495 C C . VAL A 1 190 ? 1.975 -2.304 -20.303 1.00 91.19 190 VAL A C 1
ATOM 1497 O O . VAL A 1 190 ? 1.534 -3.333 -19.779 1.00 91.19 190 VAL A O 1
ATOM 1500 N N . ASP A 1 191 ? 3.151 -2.267 -20.921 1.00 93.81 191 ASP A N 1
ATOM 1501 C CA . ASP A 1 191 ? 4.028 -3.425 -21.048 1.00 93.81 191 ASP A CA 1
ATOM 1502 C C . ASP A 1 191 ? 4.521 -3.895 -19.680 1.00 93.81 191 ASP A C 1
ATOM 1504 O O . ASP A 1 191 ? 4.394 -5.078 -19.373 1.00 93.81 191 ASP A O 1
ATOM 1508 N N . ILE A 1 192 ? 4.984 -2.995 -18.807 1.00 94.31 192 ILE A N 1
ATOM 1509 C CA . ILE A 1 192 ? 5.429 -3.342 -17.447 1.00 94.31 192 ILE A CA 1
ATOM 1510 C C . ILE A 1 192 ? 4.262 -3.878 -16.608 1.00 94.31 192 ILE A C 1
ATOM 1512 O O . ILE A 1 192 ? 4.435 -4.885 -15.920 1.00 94.31 192 ILE A O 1
ATOM 1516 N N . LYS A 1 193 ? 3.059 -3.291 -16.694 1.00 94.31 193 LYS A N 1
ATOM 1517 C CA . LYS A 1 193 ? 1.840 -3.826 -16.052 1.00 94.31 193 LYS A CA 1
ATOM 1518 C C . LYS A 1 193 ? 1.548 -5.249 -16.528 1.00 94.31 193 LYS A C 1
ATOM 1520 O O . LYS A 1 193 ? 1.298 -6.147 -15.722 1.00 94.31 193 LYS A O 1
ATOM 1525 N N . THR A 1 194 ? 1.645 -5.481 -17.833 1.00 93.69 194 THR A N 1
ATOM 1526 C CA . THR A 1 194 ? 1.472 -6.810 -18.426 1.00 93.69 194 THR A CA 1
ATOM 1527 C C . THR A 1 194 ? 2.567 -7.770 -17.948 1.00 93.69 194 THR A C 1
ATOM 1529 O O . THR A 1 194 ? 2.268 -8.880 -17.504 1.00 93.69 194 THR A O 1
ATOM 1532 N N . GLY A 1 195 ? 3.826 -7.334 -17.949 1.00 93.69 195 GLY A N 1
ATOM 1533 C CA . GLY A 1 195 ? 4.983 -8.075 -17.456 1.00 93.69 195 GLY A CA 1
ATOM 1534 C C . GLY A 1 195 ? 4.841 -8.456 -15.985 1.00 93.69 195 GLY A C 1
ATOM 1535 O O . GLY A 1 195 ? 5.062 -9.612 -15.640 1.00 93.69 195 GLY A O 1
ATOM 1536 N N . TRP A 1 196 ? 4.374 -7.552 -15.124 1.00 94.88 196 TRP A N 1
ATOM 1537 C CA . TRP A 1 196 ? 4.113 -7.814 -13.706 1.00 94.88 196 TRP A CA 1
ATOM 1538 C C . TRP A 1 196 ? 3.150 -8.986 -13.479 1.00 94.88 196 TRP A C 1
ATOM 1540 O O . TRP A 1 196 ? 3.372 -9.822 -12.595 1.00 94.88 196 TRP A O 1
ATOM 1550 N N . THR A 1 197 ? 2.094 -9.076 -14.292 1.00 93.62 197 THR A N 1
ATOM 1551 C CA . THR A 1 197 ? 1.113 -10.170 -14.201 1.00 93.62 197 THR A CA 1
ATOM 1552 C C . THR A 1 197 ? 1.647 -11.493 -14.754 1.00 93.62 197 THR A C 1
ATOM 1554 O O . THR A 1 197 ? 1.405 -12.537 -14.153 1.00 93.62 197 THR A O 1
ATOM 1557 N N . LYS A 1 198 ? 2.412 -11.458 -15.854 1.00 92.50 198 LYS A N 1
ATOM 1558 C CA . LYS A 1 198 ? 2.911 -12.658 -16.551 1.00 92.50 198 LYS A CA 1
ATOM 1559 C C . LYS A 1 198 ? 4.204 -13.233 -15.973 1.00 92.50 198 LYS A C 1
ATOM 1561 O O . LYS A 1 198 ? 4.452 -14.428 -16.109 1.00 92.50 198 LYS A O 1
ATOM 1566 N N . THR A 1 199 ? 5.041 -12.403 -15.358 1.00 94.19 199 THR A N 1
ATOM 1567 C CA . THR A 1 199 ? 6.345 -12.832 -14.838 1.00 94.19 199 THR A CA 1
ATOM 1568 C C . THR A 1 199 ? 6.149 -13.772 -13.652 1.00 94.19 199 THR A C 1
ATOM 1570 O O . THR A 1 199 ? 5.408 -13.462 -12.714 1.00 94.19 199 THR A O 1
ATOM 1573 N N . LEU A 1 200 ? 6.853 -14.906 -13.657 1.00 94.00 200 LEU A N 1
ATOM 1574 C CA . LEU A 1 200 ? 6.883 -15.856 -12.542 1.00 94.00 200 LEU A CA 1
ATOM 1575 C C . LEU A 1 200 ? 7.774 -15.332 -11.408 1.00 94.00 200 LEU A C 1
ATOM 1577 O O . LEU A 1 200 ? 8.903 -15.774 -11.202 1.00 94.00 200 LEU A O 1
ATOM 1581 N N . LEU A 1 201 ? 7.249 -14.352 -10.681 1.00 93.75 201 LEU A N 1
ATOM 1582 C CA . LEU A 1 201 ? 7.853 -13.835 -9.461 1.00 93.75 201 LEU A CA 1
ATOM 1583 C C . LEU A 1 201 ? 7.420 -14.683 -8.265 1.00 93.75 201 LEU A C 1
ATOM 1585 O O . LEU A 1 201 ? 6.228 -14.959 -8.086 1.00 93.75 201 LEU A O 1
ATOM 1589 N N . THR A 1 202 ? 8.376 -15.029 -7.409 1.00 95.00 202 THR A N 1
ATOM 1590 C CA . THR A 1 202 ? 8.087 -15.607 -6.094 1.00 95.00 202 THR A CA 1
ATOM 1591 C C . THR A 1 202 ? 7.303 -14.610 -5.238 1.00 95.00 202 THR A C 1
ATOM 1593 O O . THR A 1 202 ? 7.356 -13.393 -5.446 1.00 95.00 202 THR A O 1
ATOM 1596 N N . LEU A 1 203 ? 6.594 -15.107 -4.221 1.00 95.00 203 LEU A N 1
ATOM 1597 C CA . LEU A 1 203 ? 5.839 -14.242 -3.309 1.00 95.00 203 LEU A CA 1
ATOM 1598 C C . LEU A 1 203 ? 6.740 -13.199 -2.623 1.00 95.00 203 LEU A C 1
ATOM 1600 O O . LEU A 1 203 ? 6.327 -12.056 -2.438 1.00 95.00 203 LEU A O 1
ATOM 1604 N N . ASN A 1 204 ? 7.975 -13.574 -2.285 1.00 97.06 204 ASN A N 1
ATOM 1605 C CA . ASN A 1 204 ? 8.928 -12.682 -1.627 1.00 97.06 204 ASN A CA 1
ATOM 1606 C C . ASN A 1 204 ? 9.464 -11.601 -2.574 1.00 97.06 204 ASN A C 1
ATOM 1608 O O . ASN A 1 204 ? 9.553 -10.445 -2.172 1.00 97.06 204 ASN A O 1
ATOM 1612 N N . GLU A 1 205 ? 9.741 -11.938 -3.837 1.00 97.00 205 GLU A N 1
ATOM 1613 C CA . GLU A 1 205 ? 10.114 -10.951 -4.861 1.00 97.00 205 GLU A CA 1
ATOM 1614 C C . GLU A 1 205 ? 8.978 -9.953 -5.101 1.00 97.00 205 GLU A C 1
ATOM 1616 O O . GLU A 1 205 ? 9.217 -8.748 -5.098 1.00 97.00 205 GLU A O 1
ATOM 1621 N N . ARG A 1 206 ? 7.726 -10.423 -5.216 1.00 97.12 206 ARG A N 1
ATOM 1622 C CA . ARG A 1 206 ? 6.564 -9.528 -5.360 1.00 97.12 206 ARG A CA 1
ATOM 1623 C C . ARG A 1 206 ? 6.410 -8.594 -4.166 1.00 97.12 206 ARG A C 1
ATOM 1625 O O . ARG A 1 206 ? 6.195 -7.402 -4.359 1.00 97.12 206 ARG A O 1
ATOM 1632 N N . ARG A 1 207 ? 6.527 -9.123 -2.943 1.00 97.38 207 ARG A N 1
ATOM 1633 C CA . ARG A 1 207 ? 6.453 -8.325 -1.710 1.00 97.38 207 ARG A CA 1
ATOM 1634 C C . ARG A 1 207 ? 7.559 -7.279 -1.652 1.00 97.38 207 ARG A C 1
ATOM 1636 O O . ARG A 1 207 ? 7.266 -6.130 -1.349 1.00 97.38 207 ARG A O 1
ATOM 1643 N N . ALA A 1 208 ? 8.796 -7.656 -1.971 1.00 96.69 208 ALA A N 1
ATOM 1644 C CA . ALA A 1 208 ? 9.922 -6.729 -2.003 1.00 96.69 208 ALA A CA 1
ATOM 1645 C C . ALA A 1 208 ? 9.697 -5.612 -3.032 1.00 96.69 208 ALA A C 1
ATOM 1647 O O . ALA A 1 208 ? 9.804 -4.442 -2.680 1.00 96.69 208 ALA A O 1
ATOM 1648 N N . LEU A 1 209 ? 9.320 -5.962 -4.268 1.00 96.31 209 LEU A N 1
ATOM 1649 C CA . LEU A 1 209 ? 9.045 -4.986 -5.327 1.00 96.31 209 LEU A CA 1
ATOM 1650 C C . LEU A 1 209 ? 7.904 -4.037 -4.943 1.00 96.31 209 LEU A C 1
ATOM 1652 O O . LEU A 1 209 ? 8.044 -2.830 -5.100 1.00 96.31 209 LEU A O 1
ATOM 1656 N N . LEU A 1 210 ? 6.809 -4.562 -4.386 1.00 95.44 210 LEU A N 1
ATOM 1657 C CA . LEU A 1 210 ? 5.683 -3.746 -3.935 1.00 95.44 210 LEU A CA 1
ATOM 1658 C C . LEU A 1 210 ? 6.084 -2.806 -2.792 1.00 95.44 210 LEU A C 1
ATOM 1660 O O . LEU A 1 210 ? 5.763 -1.625 -2.841 1.00 95.44 210 LEU A O 1
ATOM 1664 N N . LEU A 1 211 ? 6.782 -3.304 -1.769 1.00 92.69 211 LEU A N 1
ATOM 1665 C CA . LEU A 1 211 ? 7.188 -2.482 -0.628 1.00 92.69 211 LEU A CA 1
ATOM 1666 C C . LEU A 1 211 ? 8.166 -1.386 -1.059 1.00 92.69 211 LEU A C 1
ATOM 1668 O O . LEU A 1 211 ? 7.972 -0.230 -0.702 1.00 92.69 211 LEU A O 1
ATOM 1672 N N . CYS A 1 212 ? 9.194 -1.729 -1.836 1.00 93.38 212 CYS A N 1
ATOM 1673 C CA . CYS A 1 212 ? 10.255 -0.784 -2.174 1.00 93.38 212 CYS A CA 1
ATOM 1674 C C . CYS A 1 212 ? 9.910 0.141 -3.341 1.00 93.38 212 CYS A C 1
ATOM 1676 O O . CYS A 1 212 ? 10.249 1.314 -3.275 1.00 93.38 212 CYS A O 1
ATOM 1678 N N . TYR A 1 213 ? 9.241 -0.344 -4.389 1.00 92.31 213 TYR A N 1
ATOM 1679 C CA . TYR A 1 213 ? 8.897 0.499 -5.537 1.00 92.31 213 TYR A CA 1
ATOM 1680 C C . TYR A 1 213 ? 7.452 1.005 -5.518 1.00 92.31 213 TYR A C 1
ATOM 1682 O O . TYR A 1 213 ? 7.202 2.103 -5.999 1.00 92.31 213 TYR A O 1
ATOM 1690 N N . GLY A 1 214 ? 6.505 0.232 -4.979 1.00 90.19 214 GLY A N 1
ATOM 1691 C CA . GLY A 1 214 ? 5.094 0.634 -4.916 1.00 90.19 214 GLY A CA 1
ATOM 1692 C C . GLY A 1 214 ? 4.743 1.479 -3.693 1.00 90.19 214 GLY A C 1
ATOM 1693 O O . GLY A 1 214 ? 3.922 2.382 -3.785 1.00 90.19 214 GLY A O 1
ATOM 1694 N N . LEU A 1 215 ? 5.371 1.206 -2.547 1.00 86.81 215 LEU A N 1
ATOM 1695 C CA . LEU A 1 215 ? 5.138 1.930 -1.292 1.00 86.81 215 LEU A CA 1
ATOM 1696 C C . LEU A 1 215 ? 6.314 2.824 -0.883 1.00 86.81 215 LEU A C 1
ATOM 1698 O O . LEU A 1 215 ? 6.223 3.505 0.138 1.00 86.81 215 LEU A O 1
ATOM 1702 N N . ASP A 1 216 ? 7.390 2.830 -1.675 1.00 85.69 216 ASP A N 1
ATOM 1703 C CA . ASP A 1 216 ? 8.606 3.626 -1.468 1.00 85.69 216 ASP A CA 1
ATOM 1704 C C . ASP A 1 216 ? 9.317 3.359 -0.128 1.00 85.69 216 ASP A C 1
ATOM 1706 O O . ASP A 1 216 ? 9.881 4.247 0.508 1.00 85.69 216 ASP A O 1
ATOM 1710 N N . TRP A 1 217 ? 9.271 2.117 0.359 1.00 87.88 217 TRP A N 1
ATOM 1711 C CA . TRP A 1 217 ? 9.976 1.742 1.581 1.00 87.88 217 TRP A CA 1
ATOM 1712 C C . TRP A 1 217 ? 11.466 1.536 1.328 1.00 87.88 217 TRP A C 1
ATOM 1714 O O . TRP A 1 217 ? 11.875 0.874 0.372 1.00 87.88 217 TRP A O 1
ATOM 1724 N N . THR A 1 218 ? 12.291 1.972 2.282 1.00 91.31 218 THR A N 1
ATOM 1725 C CA . THR A 1 218 ? 13.707 1.595 2.299 1.00 91.31 218 THR A CA 1
ATOM 1726 C C . THR A 1 218 ? 13.851 0.075 2.406 1.00 91.31 218 THR A C 1
ATOM 1728 O O . THR A 1 218 ? 13.049 -0.603 3.054 1.00 91.31 218 THR A O 1
ATOM 1731 N N . THR A 1 219 ? 14.910 -0.487 1.822 1.00 91.12 219 THR A N 1
ATOM 1732 C CA . THR A 1 219 ? 15.186 -1.936 1.891 1.00 91.12 219 THR A CA 1
ATOM 1733 C C . THR A 1 219 ? 15.318 -2.433 3.333 1.00 91.12 219 THR A C 1
ATOM 1735 O O . THR A 1 219 ? 14.911 -3.553 3.645 1.00 91.12 219 THR A O 1
ATOM 1738 N N . ARG A 1 220 ? 15.819 -1.582 4.241 1.00 87.50 220 ARG A N 1
ATOM 1739 C CA . ARG A 1 220 ? 15.865 -1.842 5.687 1.00 87.50 220 ARG A CA 1
ATOM 1740 C C . ARG A 1 220 ? 14.464 -1.898 6.302 1.00 87.50 220 ARG A C 1
ATOM 1742 O O . ARG A 1 220 ? 14.177 -2.830 7.048 1.00 87.50 220 ARG A O 1
ATOM 1749 N N . GLY A 1 221 ? 13.591 -0.943 5.974 1.00 85.31 221 GLY A N 1
ATOM 1750 C CA . GLY A 1 221 ? 12.201 -0.928 6.441 1.00 85.31 221 GLY A CA 1
ATOM 1751 C C . GLY A 1 221 ? 11.395 -2.123 5.926 1.00 85.31 221 GLY A C 1
ATOM 1752 O O . GLY A 1 221 ? 10.685 -2.771 6.695 1.00 85.31 221 GLY A O 1
ATOM 1753 N N . ALA A 1 222 ? 11.564 -2.467 4.648 1.00 89.75 222 ALA A N 1
ATOM 1754 C CA . ALA A 1 222 ? 10.967 -3.659 4.051 1.00 89.75 222 ALA A CA 1
ATOM 1755 C C . ALA A 1 222 ? 11.486 -4.943 4.717 1.00 89.75 222 ALA A C 1
ATOM 1757 O O . ALA A 1 222 ? 10.694 -5.819 5.052 1.00 89.75 222 ALA A O 1
ATOM 1758 N N . GLY A 1 223 ? 12.794 -5.031 4.984 1.00 90.06 223 GLY A N 1
ATOM 1759 C CA . GLY A 1 223 ? 13.396 -6.163 5.692 1.00 90.06 223 GLY A CA 1
ATOM 1760 C C . GLY A 1 223 ? 12.805 -6.353 7.086 1.00 90.06 223 GLY A C 1
ATOM 1761 O O . GLY A 1 223 ? 12.364 -7.449 7.420 1.00 90.06 223 GLY A O 1
ATOM 1762 N N . PHE A 1 224 ? 12.693 -5.268 7.859 1.00 88.25 224 PHE A N 1
ATOM 1763 C CA . PHE A 1 224 ? 12.071 -5.294 9.184 1.00 88.25 224 PHE A CA 1
ATOM 1764 C C . PHE A 1 224 ? 10.634 -5.836 9.147 1.00 88.25 224 PHE A C 1
ATOM 1766 O O . PHE A 1 224 ? 10.287 -6.708 9.937 1.00 88.25 224 PHE A O 1
ATOM 1773 N N . ASN A 1 225 ? 9.805 -5.376 8.206 1.00 93.19 225 ASN A N 1
ATOM 1774 C CA . ASN A 1 225 ? 8.414 -5.828 8.098 1.00 93.19 225 ASN A CA 1
ATOM 1775 C C . ASN A 1 225 ? 8.266 -7.265 7.594 1.00 93.19 225 ASN A C 1
ATOM 1777 O O . ASN A 1 225 ? 7.356 -7.968 8.022 1.00 93.19 225 ASN A O 1
ATOM 1781 N N . LEU A 1 226 ? 9.173 -7.711 6.727 1.00 92.94 226 LEU A N 1
ATOM 1782 C CA . LEU A 1 226 ? 9.201 -9.085 6.233 1.00 92.94 226 LEU A CA 1
ATOM 1783 C C . LEU A 1 226 ? 9.918 -10.054 7.189 1.00 92.94 226 LEU A C 1
ATOM 1785 O O . LEU A 1 226 ? 9.933 -11.254 6.921 1.00 92.94 226 LEU A O 1
ATOM 1789 N N . GLY A 1 227 ? 10.514 -9.561 8.281 1.00 94.25 227 GLY A N 1
ATOM 1790 C CA . GLY A 1 227 ? 11.281 -10.373 9.228 1.00 94.25 227 GLY A CA 1
ATOM 1791 C C . GLY A 1 227 ? 12.599 -10.907 8.655 1.00 94.25 227 GLY A C 1
ATOM 1792 O O . GLY A 1 227 ? 13.042 -11.986 9.043 1.00 94.25 227 GLY A O 1
ATOM 1793 N N . VAL A 1 228 ? 13.224 -10.187 7.716 1.00 95.56 228 VAL A N 1
ATOM 1794 C CA . VAL A 1 228 ? 14.476 -10.590 7.051 1.00 95.56 228 VAL A CA 1
ATOM 1795 C C . VAL A 1 228 ? 15.511 -9.465 7.020 1.00 95.56 228 VAL A C 1
ATOM 1797 O O . VAL A 1 228 ? 15.211 -8.293 7.236 1.00 95.56 228 VAL A O 1
ATOM 1800 N N . ASN A 1 229 ? 16.763 -9.808 6.715 1.00 94.69 229 ASN A N 1
ATOM 1801 C CA . ASN A 1 229 ? 17.835 -8.822 6.584 1.00 94.69 229 ASN A CA 1
ATOM 1802 C C . ASN A 1 229 ? 17.685 -7.982 5.295 1.00 94.69 229 ASN A C 1
ATOM 1804 O O . ASN A 1 229 ? 17.231 -8.485 4.265 1.00 94.69 229 ASN A O 1
ATOM 1808 N N . HIS A 1 230 ? 18.137 -6.725 5.322 1.00 90.44 230 HIS A N 1
ATOM 1809 C CA . HIS A 1 230 ? 18.113 -5.806 4.177 1.00 90.44 230 HIS A CA 1
ATOM 1810 C C . HIS A 1 230 ? 18.794 -6.395 2.927 1.00 90.44 230 HIS A C 1
ATOM 1812 O O . HIS A 1 230 ? 18.279 -6.253 1.822 1.00 90.44 230 HIS A O 1
ATOM 1818 N N . SER A 1 231 ? 19.900 -7.130 3.092 1.00 89.56 231 SER A N 1
ATOM 1819 C CA . SER A 1 231 ? 20.615 -7.797 1.994 1.00 89.56 231 SER A CA 1
ATOM 1820 C C . SER A 1 231 ? 19.761 -8.850 1.281 1.00 89.56 231 SER A C 1
ATOM 1822 O O . SER A 1 231 ? 19.871 -9.041 0.070 1.00 89.56 231 SER A O 1
ATOM 1824 N N . THR A 1 232 ? 18.855 -9.505 2.013 1.00 94.06 232 THR A N 1
ATOM 1825 C CA . THR A 1 232 ? 17.909 -10.469 1.440 1.00 94.06 232 THR A CA 1
ATOM 1826 C C . THR A 1 232 ? 16.860 -9.763 0.587 1.00 94.06 232 THR A C 1
ATOM 1828 O O . THR A 1 232 ? 16.569 -10.228 -0.514 1.00 94.06 232 THR A O 1
ATOM 1831 N N . VAL A 1 233 ? 16.364 -8.606 1.040 1.00 93.06 233 VAL A N 1
ATOM 1832 C CA . VAL A 1 233 ? 15.449 -7.764 0.255 1.00 93.06 233 VAL A CA 1
ATOM 1833 C C . VAL A 1 233 ? 16.126 -7.267 -1.019 1.00 93.06 233 VAL A C 1
ATOM 1835 O O . VAL A 1 233 ? 15.551 -7.404 -2.092 1.00 93.06 233 VAL A O 1
ATOM 1838 N N . VAL A 1 234 ? 17.365 -6.771 -0.933 1.00 92.31 234 VAL A N 1
ATOM 1839 C CA . VAL A 1 234 ? 18.142 -6.332 -2.108 1.00 92.31 234 VAL A CA 1
ATOM 1840 C C . VAL A 1 234 ? 18.279 -7.459 -3.134 1.00 92.31 234 VAL A C 1
ATOM 1842 O O . VAL A 1 234 ? 18.052 -7.239 -4.323 1.00 92.31 234 VAL A O 1
ATOM 1845 N N . ARG A 1 235 ? 18.577 -8.687 -2.689 1.00 93.38 235 ARG A N 1
ATOM 1846 C CA . ARG A 1 235 ? 18.645 -9.857 -3.576 1.00 93.38 235 ARG A CA 1
ATOM 1847 C C . ARG A 1 235 ? 17.302 -10.147 -4.252 1.00 93.38 235 ARG A C 1
ATOM 1849 O O . ARG A 1 235 ? 17.284 -10.433 -5.446 1.00 93.38 235 ARG A O 1
ATOM 1856 N N . TRP A 1 236 ? 16.191 -10.056 -3.520 1.00 96.88 236 TRP A N 1
ATOM 1857 C CA . TRP A 1 236 ? 14.850 -10.240 -4.085 1.00 96.88 236 TRP A CA 1
ATOM 1858 C C . TRP A 1 236 ? 14.467 -9.145 -5.079 1.00 96.88 236 TRP A C 1
ATOM 1860 O O . TRP A 1 236 ? 13.884 -9.460 -6.112 1.00 96.88 236 TRP A O 1
ATOM 1870 N N . LEU A 1 237 ? 14.824 -7.884 -4.819 1.00 95.62 237 LEU A N 1
ATOM 1871 C CA . LEU A 1 237 ? 14.636 -6.798 -5.784 1.00 95.62 237 LEU A CA 1
ATOM 1872 C C . LEU A 1 237 ? 15.443 -7.070 -7.053 1.00 95.62 237 LEU A C 1
ATOM 1874 O O . LEU A 1 237 ? 14.894 -7.032 -8.149 1.00 95.62 237 LEU A O 1
ATOM 1878 N N . TYR A 1 238 ? 16.721 -7.428 -6.903 1.00 93.75 238 TYR A N 1
ATOM 1879 C CA . TYR A 1 238 ? 17.595 -7.702 -8.038 1.00 93.75 238 TYR A CA 1
ATOM 1880 C C . TYR A 1 238 ? 17.084 -8.852 -8.905 1.00 93.75 238 TYR A C 1
ATOM 1882 O O . TYR A 1 238 ? 17.007 -8.712 -10.126 1.00 93.75 238 TYR A O 1
ATOM 1890 N N . ALA A 1 239 ? 16.704 -9.967 -8.281 1.00 93.12 239 ALA A N 1
ATOM 1891 C CA . ALA A 1 239 ? 16.124 -11.103 -8.983 1.00 93.12 239 ALA A CA 1
ATOM 1892 C C . ALA A 1 239 ? 14.785 -10.727 -9.634 1.00 93.12 239 ALA A C 1
ATOM 1894 O O . ALA A 1 239 ? 14.601 -10.942 -10.829 1.00 93.12 239 ALA A O 1
ATOM 1895 N N . GLY A 1 240 ? 13.875 -10.099 -8.884 1.00 95.62 240 GLY A N 1
ATOM 1896 C CA . GLY A 1 240 ? 12.541 -9.750 -9.362 1.00 95.62 240 GLY A CA 1
ATOM 1897 C C . GLY A 1 240 ? 12.549 -8.791 -10.555 1.00 95.62 240 GLY A C 1
ATOM 1898 O O . GLY A 1 240 ? 11.877 -9.053 -11.553 1.00 95.62 240 GLY A O 1
ATOM 1899 N N . VAL A 1 241 ? 13.355 -7.726 -10.500 1.00 96.00 241 VAL A N 1
ATOM 1900 C CA . VAL A 1 241 ? 13.533 -6.806 -11.634 1.00 96.00 241 VAL A CA 1
ATOM 1901 C C . VAL A 1 241 ? 14.168 -7.529 -12.822 1.00 96.00 241 VAL A C 1
ATOM 1903 O O . VAL A 1 241 ? 13.692 -7.383 -13.945 1.00 96.00 241 VAL A O 1
ATOM 1906 N N . GLY A 1 242 ? 15.194 -8.357 -12.597 1.00 93.62 242 GLY A N 1
ATOM 1907 C CA . GLY A 1 242 ? 15.825 -9.135 -13.667 1.00 93.62 242 GLY A CA 1
ATOM 1908 C C . GLY A 1 242 ? 14.836 -10.046 -14.405 1.00 93.62 242 GLY A C 1
ATOM 1909 O O . GLY A 1 242 ? 14.839 -10.095 -15.635 1.00 93.62 242 GLY A O 1
ATOM 1910 N N . LYS A 1 243 ? 13.932 -10.706 -13.671 1.00 94.56 243 LYS A N 1
ATOM 1911 C CA . LYS A 1 243 ? 12.860 -11.539 -14.243 1.00 94.56 243 LYS A CA 1
ATOM 1912 C C . LYS A 1 243 ? 11.853 -10.722 -15.051 1.00 94.56 243 LYS A C 1
ATOM 1914 O O . LYS A 1 243 ? 11.423 -11.170 -16.115 1.00 94.56 243 LYS A O 1
ATOM 1919 N N . LEU A 1 244 ? 11.492 -9.532 -14.565 1.00 95.31 244 LEU A N 1
ATOM 1920 C CA . LEU A 1 244 ? 10.606 -8.612 -15.282 1.00 95.31 244 LEU A CA 1
ATOM 1921 C C . LEU A 1 244 ? 11.239 -8.158 -16.595 1.00 95.31 244 LEU A C 1
ATOM 1923 O O . LEU A 1 244 ? 10.625 -8.321 -17.643 1.00 95.31 244 LEU A O 1
ATOM 1927 N N . VAL A 1 245 ? 12.481 -7.674 -16.552 1.00 95.12 245 VAL A N 1
ATOM 1928 C CA . VAL A 1 245 ? 13.247 -7.268 -17.741 1.00 95.12 245 VAL A CA 1
ATOM 1929 C C . VAL A 1 245 ? 13.315 -8.406 -18.754 1.00 95.12 245 VAL A C 1
ATOM 1931 O O . VAL A 1 245 ? 13.041 -8.207 -19.935 1.00 95.12 245 VAL A O 1
ATOM 1934 N N . ALA A 1 246 ? 13.634 -9.618 -18.297 1.00 91.56 246 ALA A N 1
ATOM 1935 C CA . ALA A 1 246 ? 13.725 -10.767 -19.180 1.00 91.56 246 ALA A CA 1
ATOM 1936 C C . ALA A 1 246 ? 12.372 -11.087 -19.845 1.00 91.56 246 ALA A C 1
ATOM 1938 O O . ALA A 1 246 ? 12.317 -11.290 -21.056 1.00 91.56 246 ALA A O 1
ATOM 1939 N N . THR A 1 247 ? 11.278 -11.051 -19.082 1.00 94.12 247 THR A N 1
ATOM 1940 C CA . THR A 1 247 ? 9.920 -11.285 -19.602 1.00 94.12 247 THR A CA 1
ATOM 1941 C C . THR A 1 247 ? 9.500 -10.209 -20.606 1.00 94.12 247 THR A C 1
ATOM 1943 O O . THR A 1 247 ? 8.928 -10.529 -21.647 1.00 94.12 247 THR A O 1
ATOM 1946 N N . LEU A 1 248 ? 9.809 -8.939 -20.329 1.00 93.50 248 LEU A N 1
ATOM 1947 C CA . LEU A 1 248 ? 9.511 -7.809 -21.216 1.00 93.50 248 LEU A CA 1
ATOM 1948 C C . LEU A 1 248 ? 10.290 -7.880 -22.534 1.00 93.50 248 LEU A C 1
ATOM 1950 O O . LEU A 1 248 ? 9.766 -7.508 -23.578 1.00 93.50 248 LEU A O 1
ATOM 1954 N N . ASN A 1 249 ? 11.501 -8.436 -22.504 1.00 93.38 249 ASN A N 1
ATOM 1955 C CA . ASN A 1 249 ? 12.304 -8.718 -23.695 1.00 93.38 249 ASN A CA 1
ATOM 1956 C C . ASN A 1 249 ? 11.931 -10.041 -24.392 1.00 93.38 249 ASN A C 1
ATOM 1958 O O . ASN A 1 249 ? 12.646 -10.496 -25.282 1.00 93.38 249 ASN A O 1
ATOM 1962 N N . GLY A 1 250 ? 10.817 -10.672 -24.006 1.00 90.25 250 GLY A N 1
ATOM 1963 C CA . GLY A 1 250 ? 10.293 -11.868 -24.665 1.00 90.25 250 GLY A CA 1
ATOM 1964 C C . GLY A 1 250 ? 10.936 -13.185 -24.229 1.00 90.25 250 GLY A C 1
ATOM 1965 O O . GLY A 1 250 ? 10.672 -14.219 -24.845 1.00 90.25 250 GLY A O 1
ATOM 1966 N N . HIS A 1 251 ? 11.747 -13.202 -23.167 1.00 87.19 251 HIS A N 1
ATOM 1967 C CA . HIS A 1 251 ? 12.236 -14.460 -22.607 1.00 87.19 251 HIS A CA 1
ATOM 1968 C C . HIS A 1 251 ? 11.112 -15.184 -21.859 1.00 87.19 251 HIS A C 1
ATOM 1970 O O . HIS A 1 251 ? 10.430 -14.617 -21.004 1.00 87.19 251 HIS A O 1
ATOM 1976 N N . SER A 1 252 ? 10.916 -16.462 -22.181 1.00 74.69 252 SER A N 1
ATOM 1977 C CA . SER A 1 252 ? 9.874 -17.288 -21.572 1.00 74.69 252 SER A CA 1
ATOM 1978 C C . SER A 1 252 ? 10.151 -17.499 -20.082 1.00 74.69 252 SER A C 1
ATOM 1980 O O . SER A 1 252 ? 11.283 -17.781 -19.682 1.00 74.69 252 SER A O 1
ATOM 1982 N N . ALA A 1 253 ? 9.105 -17.436 -19.257 1.00 6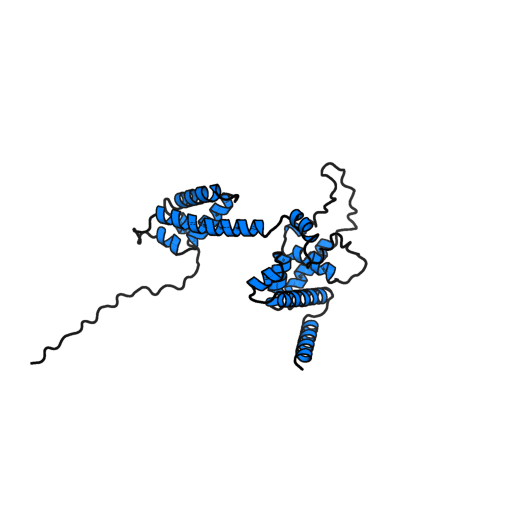6.50 253 ALA A N 1
ATOM 1983 C CA . ALA A 1 253 ? 9.233 -17.576 -17.808 1.00 66.50 253 ALA A CA 1
ATOM 1984 C C . ALA A 1 253 ? 9.834 -18.931 -17.369 1.00 66.50 253 ALA A C 1
ATOM 1986 O O . ALA A 1 253 ? 10.520 -19.005 -16.351 1.00 66.50 253 ALA A O 1
ATOM 1987 N N . GLU A 1 254 ? 9.648 -19.984 -18.171 1.00 65.69 254 GLU A N 1
ATOM 1988 C CA . GLU A 1 254 ? 10.257 -21.306 -17.964 1.00 65.69 254 GLU A CA 1
ATOM 1989 C C . GLU A 1 254 ? 11.787 -21.281 -18.088 1.00 65.69 254 GLU A C 1
ATOM 1991 O O . GLU A 1 254 ? 12.492 -21.892 -17.285 1.00 65.69 254 GLU A O 1
ATOM 1996 N N . VAL A 1 255 ? 12.316 -20.527 -19.057 1.00 67.88 255 VAL A N 1
ATOM 1997 C CA . VAL A 1 255 ? 13.764 -20.397 -19.289 1.00 67.88 255 VAL A CA 1
ATOM 1998 C C . VAL A 1 255 ? 14.425 -19.670 -18.120 1.00 67.88 255 VAL A C 1
ATOM 2000 O O . VAL A 1 255 ? 15.501 -20.055 -17.666 1.00 67.88 255 VAL A O 1
ATOM 2003 N N . ILE A 1 256 ? 13.742 -18.656 -17.589 1.00 69.62 256 ILE A N 1
ATOM 2004 C CA . ILE A 1 256 ? 14.184 -17.881 -16.428 1.00 69.62 256 ILE A CA 1
ATOM 2005 C C . ILE A 1 256 ? 14.201 -18.762 -15.170 1.00 69.62 256 ILE A C 1
ATOM 2007 O O . ILE A 1 256 ? 15.195 -18.788 -14.447 1.00 69.62 256 ILE A O 1
ATOM 2011 N N . HIS A 1 257 ? 13.141 -19.544 -14.942 1.00 68.75 257 HIS A N 1
ATOM 2012 C CA . HIS A 1 257 ? 13.061 -20.463 -13.805 1.00 68.75 257 HIS A CA 1
ATOM 2013 C C . HIS A 1 257 ? 14.161 -21.538 -13.851 1.00 68.75 257 HIS A C 1
ATOM 2015 O O . HIS A 1 257 ? 14.788 -21.834 -12.836 1.00 68.75 257 HIS A O 1
ATOM 2021 N N . LEU A 1 258 ? 14.438 -22.112 -15.027 1.00 69.38 258 LEU A N 1
ATOM 2022 C CA . LEU A 1 258 ? 15.510 -23.100 -15.197 1.00 69.38 258 LEU A CA 1
ATOM 2023 C C . LEU A 1 258 ? 16.902 -22.516 -14.918 1.00 69.38 258 LEU A C 1
ATOM 2025 O O . LEU A 1 258 ? 17.756 -23.214 -14.368 1.00 69.38 258 LEU A O 1
ATOM 2029 N N . ALA A 1 259 ? 17.138 -21.254 -15.281 1.00 69.69 259 ALA A N 1
ATOM 2030 C CA . ALA A 1 259 ? 18.397 -20.572 -14.994 1.00 69.69 259 ALA A CA 1
ATOM 2031 C C . ALA A 1 259 ? 18.602 -20.347 -13.485 1.00 69.69 259 ALA A C 1
ATOM 2033 O O . ALA A 1 259 ? 19.711 -20.550 -12.988 1.00 69.69 259 ALA A O 1
ATOM 2034 N N . ASP A 1 260 ? 17.541 -19.997 -12.755 1.00 69.50 260 ASP A N 1
ATOM 2035 C CA . ASP A 1 260 ? 17.596 -19.825 -11.300 1.00 69.50 260 ASP A CA 1
ATOM 2036 C C . ASP A 1 260 ? 17.812 -21.155 -10.573 1.00 69.50 260 ASP A C 1
ATOM 2038 O O . ASP A 1 260 ? 18.725 -21.254 -9.757 1.00 69.50 260 ASP A O 1
ATOM 2042 N N . VAL A 1 261 ? 17.076 -22.210 -10.945 1.00 72.50 261 VAL A N 1
ATOM 2043 C CA . VAL A 1 261 ? 17.270 -23.554 -10.369 1.00 72.50 261 VAL A CA 1
ATOM 2044 C C . VAL A 1 261 ? 18.705 -24.040 -10.583 1.00 72.50 261 VAL A C 1
ATOM 2046 O O . VAL A 1 261 ? 19.319 -24.591 -9.672 1.00 72.50 261 VAL A O 1
ATOM 2049 N N . ARG A 1 262 ? 19.284 -23.811 -11.770 1.00 70.69 262 ARG A N 1
ATOM 2050 C CA . ARG A 1 262 ? 20.687 -24.160 -12.041 1.00 70.69 262 ARG A CA 1
ATOM 2051 C C . ARG A 1 262 ? 21.669 -23.363 -11.186 1.00 70.69 262 ARG A C 1
ATOM 2053 O O . ARG A 1 262 ? 22.670 -23.929 -10.754 1.00 70.69 262 ARG A O 1
ATOM 2060 N N . ARG A 1 263 ? 21.404 -22.077 -10.943 1.00 72.06 263 ARG A N 1
ATOM 2061 C CA . ARG A 1 263 ? 22.250 -21.238 -10.084 1.00 72.06 263 ARG A CA 1
ATOM 2062 C C . ARG A 1 263 ? 22.194 -21.709 -8.631 1.00 72.06 263 ARG A C 1
ATOM 2064 O O . ARG A 1 263 ? 23.244 -21.835 -8.011 1.00 72.06 263 ARG A O 1
ATOM 2071 N N . ASP A 1 264 ? 21.009 -22.026 -8.119 1.00 68.06 264 ASP A N 1
ATOM 2072 C CA . ASP A 1 264 ? 20.834 -22.502 -6.743 1.00 68.06 264 ASP A CA 1
ATOM 2073 C C . ASP A 1 264 ? 21.516 -23.860 -6.519 1.00 68.06 264 ASP A C 1
ATOM 2075 O O . ASP A 1 264 ? 22.185 -24.059 -5.506 1.00 68.06 264 ASP A O 1
ATOM 2079 N N . LEU A 1 265 ? 21.436 -24.766 -7.501 1.00 70.38 265 LEU A N 1
ATOM 2080 C CA . LEU A 1 265 ? 22.158 -26.042 -7.466 1.00 70.38 265 LEU A CA 1
ATOM 2081 C C . LEU A 1 265 ? 23.683 -25.862 -7.505 1.00 70.38 265 LEU A C 1
ATOM 2083 O O . LEU A 1 265 ? 24.392 -26.627 -6.861 1.00 70.38 265 LEU A O 1
ATOM 2087 N N . ALA A 1 266 ? 24.191 -24.856 -8.224 1.00 68.62 266 ALA A N 1
ATOM 2088 C CA . ALA A 1 266 ? 25.624 -24.567 -8.293 1.00 68.62 266 ALA A CA 1
ATOM 2089 C C . ALA A 1 266 ? 26.179 -23.908 -7.020 1.00 68.62 266 ALA A C 1
ATOM 2091 O O . ALA A 1 266 ? 27.364 -24.037 -6.746 1.00 68.62 266 ALA A O 1
ATOM 2092 N N . VAL A 1 267 ? 25.349 -23.194 -6.253 1.00 70.00 267 VAL A N 1
ATOM 2093 C CA . VAL A 1 267 ? 25.740 -22.607 -4.956 1.00 70.00 267 VAL A CA 1
ATOM 2094 C C . VAL A 1 267 ? 25.676 -23.641 -3.825 1.00 70.00 267 VAL A C 1
ATOM 2096 O O . VAL A 1 267 ? 26.355 -23.487 -2.814 1.00 70.00 267 VAL A O 1
ATOM 2099 N N . ALA A 1 268 ? 24.851 -24.678 -3.976 1.00 59.19 268 ALA A N 1
ATOM 2100 C CA . ALA A 1 268 ? 24.701 -25.751 -2.994 1.00 59.19 268 ALA A CA 1
ATOM 2101 C C . ALA A 1 268 ? 25.743 -26.883 -3.126 1.00 59.19 268 ALA A C 1
ATOM 2103 O O . ALA A 1 268 ? 25.824 -27.717 -2.223 1.00 59.19 268 ALA A O 1
ATOM 2104 N N . ALA A 1 269 ? 26.488 -26.929 -4.234 1.00 58.81 269 ALA A N 1
ATOM 2105 C CA . ALA A 1 269 ? 27.556 -27.894 -4.515 1.00 58.81 269 ALA A CA 1
ATOM 2106 C C . ALA A 1 269 ? 28.931 -27.337 -4.121 1.00 58.81 269 ALA A C 1
ATOM 2108 O O . ALA A 1 269 ? 29.756 -28.141 -3.631 1.00 58.81 269 ALA A O 1
#

Radius of gyration: 28.25 Å; Cα contacts (8 Å, |Δi|>4): 195; chains: 1; bounding box: 58×79×92 Å

Secondary structure (DSSP, 8-state):
--------------PPP---------GGGGGSTTHHHHHHHHHHHHHHHS-S-HHHHHHHHHHHHHH-HHHHTTT-TT-TTS-HHHHHHHHHHHHHHHHHHHHHHHHHS--HHHHHHHTTTSTTSPPP-TT----TT-SS--HHHHHHHGGGGT-GGGGG----TTPPPTTSPPP---TTS--THHHHHHHHHHHHHHS---HHHHHHHIIIIIS---HHHHHHHHTS-HHHHHHHHHHHHHHHHHHHTT--HHHHHHHHHHHHHHHH-

Nearest PDB structures (foldseek):
  3hug-assembly6_K  TM=7.752E-01  e=2.820E-01  Mycobacterium tuberculosis H37Rv
  3vfz-assembly3_A  TM=8.501E-01  e=5.873E-01  Mycobacterium tuberculosis
  6dvb-assembly1_F  TM=3.752E-01  e=5.172E-02  Mycobacterium tuberculosis H37Rv
  5clv-assembly4_M  TM=7.657E-01  e=3.675E+00  Escherichia coli
  5cm3-assembly1_A  TM=7.521E-01  e=5.303E+00  Escherichia coli

pLDDT: mean 79.17, std 19.12, range [38.28, 98.06]